Protein AF-I3IZ29-F1 (afdb_monomer)

Sequence (181 aa):
MSLILEYAYTQSVVVTEDNVLELLVEADHFIVTGVIQACCNFLERKLCFNNCINICNLADLHNCPDLRGKAYLYILHHFEEVAALSLEFLQLSVQQLSDLIEKDELNVKQESTVFEAILRWINYSPVERGCDMPALLSKVTEMSTADGCLYWVTAGTALFLQRHCLVDELTGRQLEGRWRR

Foldsee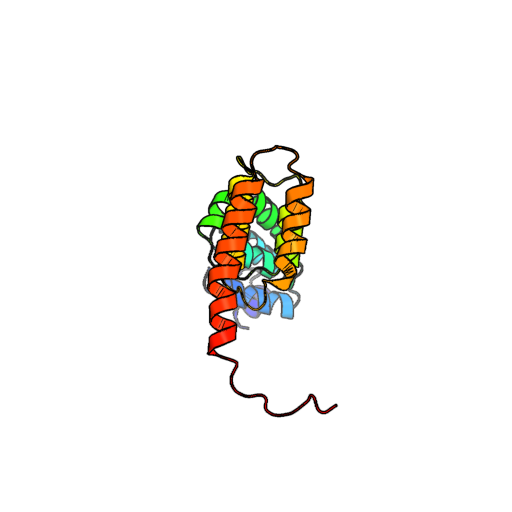k 3Di:
DVQVVVCVVPVDGDDDPVCLVVQCVVCLVVVVVSSVVVSLVVVLVVQDLACLLVQLVSCVVSVPVVSNVSSLLVCLQCVLVNLVPYPVLLVDDLVVLLVSLLDPSRPDPDLVSNVVSVLVSCVSPVPVCVVCVVVSVVSSVVVDPDDPCPVVVCVSVVVSCVVPVVVCVVPPPDDDDDDDD

Mean predicted aligned error: 13.31 Å

Organism: Oreochromis niloticus (NCBI:txid8128)

Solvent-accessible surface area (backbone atoms only — not comparable to full-atom values): 10720 Å² total; per-residue (Å²): 117,69,63,62,55,46,23,74,76,65,76,53,79,90,81,46,89,86,46,36,62,63,49,38,55,51,22,59,74,69,66,38,61,73,55,37,52,51,42,45,58,51,50,63,76,63,64,40,65,69,48,30,62,60,53,27,52,50,19,61,74,69,70,34,63,71,54,24,52,54,31,50,51,50,47,29,61,42,36,70,57,24,55,74,68,21,70,59,59,56,68,56,50,72,66,62,51,46,58,56,69,71,37,90,72,51,55,66,97,48,73,66,56,58,51,50,35,51,52,54,39,36,68,73,44,53,85,79,41,54,78,52,44,64,60,55,49,52,64,58,51,75,76,54,93,61,101,72,54,68,62,57,51,52,52,52,50,47,53,50,48,64,65,46,57,63,49,54,72,74,75,59,93,80,77,82,87,86,83,91,128

Nearest PDB structures (foldseek):
  8h37-assembly1_N  TM=9.111E-01  e=2.748E-07  Homo sapiens
  8h37-assembly1_A  TM=7.552E-01  e=5.165E-08  Homo sapiens
  8h37-assembly1_P  TM=7.550E-01  e=1.050E-07  Homo sapiens
  4ap2-assembly1_A  TM=6.992E-01  e=1.389E-06  Homo sapiens
  3hve-assembly1_A  TM=7.349E-01  e=1.166E-05  Homo sapiens

Secondary structure (DSSP, 8-state):
-HHHHHHHHHS-----TTTHHHHHHHHHHTT-HHHHHHHHHHHHHT--TTTHHHHHHHHHHTT-HHHHHHHHHHHHHTHHHHHHH-SHHHH--HHHHHHHHT-TT---S-HHHHHHHHHHHHHHSHHHHTTTHHHHHHHHHTT---TTSHHHHHHHHHHHHHHHHHHHHHH----------

pLDDT: mean 70.33, std 17.42, range [29.42, 90.19]

Radius of gyration: 22.15 Å; Cα contacts (8 Å, |Δi|>4): 119; chains: 1; bounding box: 65×40×59 Å

InterPro domains:
  IPR000210 BTB/POZ domain [PF00651] (2-46)
  IPR011333 SKP1/BTB/POZ domain superfamily [G3DSA:3.30.710.10] (1-49)
  IPR011333 SKP1/BTB/POZ domain superfamily [SSF54695] (2-45)
  IPR011705 BTB/Kelch-associated [PF07707] (52-140)
  IPR011705 BTB/Kelch-associated [SM00875] (52-141)

Structure (mmCIF, N/CA/C/O backbone):
data_AF-I3IZ29-F1
#
_entry.id   AF-I3IZ29-F1
#
loop_
_atom_site.group_PDB
_atom_site.id
_atom_site.type_symbol
_atom_site.label_atom_id
_atom_site.label_alt_id
_atom_site.label_comp_id
_atom_site.label_asym_id
_atom_site.label_entity_id
_atom_site.label_seq_id
_atom_site.pdbx_PDB_ins_code
_atom_site.Cartn_x
_atom_site.Cartn_y
_atom_site.Cartn_z
_atom_site.occupancy
_atom_site.B_iso_or_equiv
_atom_site.auth_seq_id
_atom_site.auth_comp_id
_atom_site.auth_asym_id
_atom_site.auth_atom_id
_atom_site.pdbx_PDB_model_num
ATOM 1 N N . MET A 1 1 ? -4.546 0.265 25.024 1.00 57.91 1 MET A N 1
ATOM 2 C CA . MET A 1 1 ? -5.465 -0.281 26.060 1.00 57.91 1 MET A CA 1
ATOM 3 C C . MET A 1 1 ? -6.602 0.633 26.552 1.00 57.91 1 MET A C 1
ATOM 5 O O . MET A 1 1 ? -7.712 0.123 26.636 1.00 57.91 1 M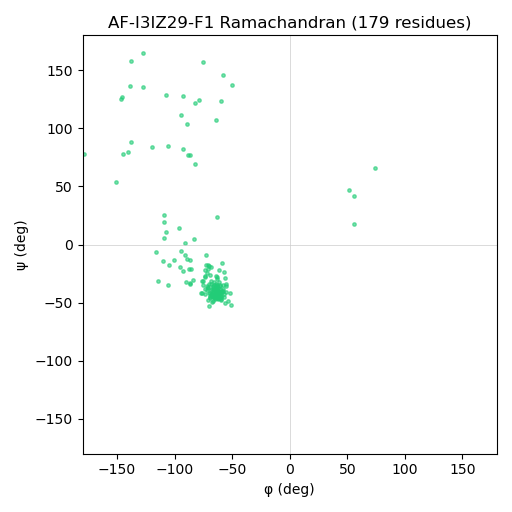ET A O 1
ATOM 9 N N . SER A 1 2 ? -6.427 1.921 26.902 1.00 73.19 2 SER A N 1
ATOM 10 C CA . SER A 1 2 ? -7.558 2.736 27.423 1.00 73.19 2 SER A CA 1
ATOM 11 C C . SER A 1 2 ? -8.653 3.008 26.382 1.00 73.19 2 SER A C 1
ATOM 13 O O . SER A 1 2 ? -9.830 2.896 26.704 1.00 73.19 2 SER A O 1
ATOM 15 N N . LEU A 1 3 ? -8.274 3.274 25.127 1.00 77.75 3 LEU A N 1
ATOM 16 C CA . LEU A 1 3 ? -9.208 3.647 24.054 1.00 77.75 3 LEU A CA 1
ATOM 17 C C . LEU A 1 3 ? -10.172 2.523 23.645 1.00 77.75 3 LEU A C 1
ATOM 19 O O . LEU A 1 3 ? -11.330 2.789 23.346 1.00 77.75 3 LEU A O 1
ATOM 23 N N . ILE A 1 4 ? -9.728 1.263 23.653 1.00 80.75 4 ILE A N 1
ATOM 24 C CA . ILE A 1 4 ? -10.594 0.119 23.309 1.00 80.75 4 ILE A CA 1
ATOM 25 C C . ILE A 1 4 ? -11.589 -0.166 24.430 1.00 80.75 4 ILE A C 1
ATOM 27 O O . ILE A 1 4 ? -12.752 -0.467 24.173 1.00 80.75 4 ILE A O 1
ATOM 31 N N . LEU A 1 5 ? -11.142 -0.031 25.678 1.00 80.75 5 LEU A N 1
ATOM 32 C CA . LEU A 1 5 ? -12.006 -0.134 26.847 1.00 80.75 5 LEU A CA 1
ATOM 33 C C . LEU A 1 5 ? -13.047 0.990 26.843 1.00 80.75 5 LEU A C 1
ATOM 35 O O . LEU A 1 5 ? -14.232 0.733 27.027 1.00 80.75 5 LEU A O 1
ATOM 39 N N . GLU A 1 6 ? -12.626 2.218 26.553 1.00 80.19 6 GLU A N 1
ATOM 40 C CA . GLU A 1 6 ? -13.525 3.359 26.400 1.00 80.19 6 GLU A CA 1
ATOM 41 C C . GLU A 1 6 ? -14.518 3.148 25.251 1.00 80.19 6 GLU A C 1
ATOM 43 O O . GLU A 1 6 ? -15.710 3.387 25.437 1.00 80.19 6 GLU A O 1
ATOM 48 N N . TYR A 1 7 ? -14.081 2.600 24.114 1.00 81.94 7 TYR A N 1
ATOM 49 C CA . TYR A 1 7 ? -14.971 2.204 23.021 1.00 81.94 7 TYR A CA 1
ATOM 50 C C . TYR A 1 7 ? -15.983 1.133 23.451 1.00 81.94 7 TYR A C 1
ATOM 52 O O . TYR A 1 7 ? -17.159 1.238 23.113 1.00 81.94 7 TYR A O 1
ATOM 60 N N . ALA A 1 8 ? -15.580 0.135 24.242 1.00 81.75 8 ALA A N 1
ATOM 61 C CA . ALA A 1 8 ? -16.500 -0.889 24.740 1.00 81.75 8 ALA A CA 1
ATOM 62 C C . ALA A 1 8 ? -17.621 -0.300 25.619 1.00 81.75 8 ALA A C 1
ATOM 64 O O . ALA A 1 8 ? -18.744 -0.804 25.601 1.00 81.75 8 ALA A O 1
ATOM 65 N N . TYR A 1 9 ? -17.338 0.781 26.355 1.00 82.88 9 TYR A N 1
ATOM 66 C CA . TYR A 1 9 ? -18.317 1.453 27.217 1.00 82.88 9 TYR A CA 1
ATOM 67 C C . TYR A 1 9 ? -19.108 2.571 26.522 1.00 82.88 9 TYR A C 1
ATOM 69 O O . TYR A 1 9 ? -20.267 2.791 26.866 1.00 82.88 9 TYR A O 1
ATOM 77 N N . THR A 1 10 ? -18.509 3.286 25.569 1.00 84.12 10 THR A N 1
ATOM 78 C CA . THR A 1 10 ? -19.093 4.496 24.954 1.00 84.12 10 THR A CA 1
ATOM 79 C C . THR A 1 10 ? -19.520 4.311 23.499 1.00 84.12 10 THR A C 1
ATOM 81 O O . THR A 1 10 ? -20.232 5.159 22.967 1.00 84.12 10 THR A O 1
ATOM 84 N N . GLN A 1 11 ? -19.084 3.228 22.847 1.00 79.44 11 GLN A N 1
ATOM 85 C CA . GLN A 1 11 ? -19.218 2.966 21.406 1.00 79.44 11 GLN A CA 1
ATOM 86 C C . GLN A 1 11 ? -18.635 4.065 20.502 1.00 79.44 11 GLN A C 1
ATOM 88 O O . GLN A 1 11 ? -18.937 4.121 19.309 1.00 79.44 11 GLN A O 1
ATOM 93 N N . SER A 1 12 ? -17.780 4.932 21.047 1.00 79.50 12 SER A N 1
ATOM 94 C CA . SER A 1 12 ? -17.177 6.053 20.336 1.00 79.50 12 SER A CA 1
ATOM 95 C C . SER A 1 12 ? -15.663 6.016 20.492 1.00 79.50 12 SER A C 1
ATOM 97 O O . SER A 1 12 ? -15.149 5.790 21.583 1.00 79.50 12 SER A O 1
ATOM 99 N N . VAL A 1 13 ? -14.938 6.242 19.396 1.00 82.50 13 VAL A N 1
ATOM 100 C CA . VAL A 1 13 ? -13.473 6.327 19.392 1.00 82.50 13 VAL A CA 1
ATOM 101 C C . VAL A 1 13 ? -13.026 7.468 18.487 1.00 82.50 13 VAL A C 1
ATOM 103 O O . VAL A 1 13 ? -13.558 7.654 17.392 1.00 82.50 13 VAL A O 1
ATOM 106 N N . VAL A 1 14 ? -12.057 8.255 18.953 1.00 83.00 14 VAL A N 1
ATOM 107 C CA . VAL A 1 14 ? -11.456 9.340 18.169 1.00 83.00 14 VAL A CA 1
ATOM 108 C C . VAL A 1 14 ? -10.197 8.805 17.497 1.00 83.00 14 VAL A C 1
ATOM 110 O O . VAL A 1 14 ? -9.212 8.505 18.168 1.00 83.00 14 VAL A O 1
ATOM 113 N N . VAL A 1 15 ? -10.235 8.688 16.170 1.00 85.88 15 VAL A N 1
ATOM 114 C CA . VAL A 1 15 ? -9.094 8.251 15.352 1.00 85.88 15 VAL A CA 1
ATOM 115 C C . VAL A 1 15 ? -8.310 9.480 14.879 1.00 85.88 15 VAL A C 1
ATOM 117 O O . VAL A 1 15 ? -8.890 10.410 14.317 1.00 85.88 15 VAL A O 1
ATOM 120 N N . THR A 1 16 ? -7.001 9.489 15.116 1.00 87.69 16 THR A N 1
ATOM 121 C CA . THR A 1 16 ? -6.037 10.522 14.710 1.00 87.69 16 THR A CA 1
ATOM 122 C C . THR A 1 16 ? -4.861 9.886 13.966 1.00 87.69 16 THR A C 1
ATOM 124 O O . THR A 1 16 ? -4.664 8.677 14.026 1.00 87.69 16 THR A O 1
ATOM 127 N N . GLU A 1 17 ? -4.061 10.685 13.258 1.00 82.81 17 GLU A N 1
ATOM 128 C CA . GLU A 1 17 ? -2.916 10.170 12.483 1.00 82.81 17 GLU A CA 1
ATOM 129 C C . GLU A 1 17 ? -1.848 9.516 13.367 1.00 82.81 17 GLU A C 1
ATOM 131 O O . GLU A 1 17 ? -1.281 8.499 12.982 1.00 82.81 17 GLU A O 1
ATOM 136 N N . ASP A 1 18 ? -1.627 10.042 14.571 1.00 83.88 18 ASP A N 1
ATOM 137 C CA . ASP A 1 18 ? -0.660 9.474 15.514 1.00 83.88 18 ASP A CA 1
ATOM 138 C C . ASP A 1 18 ? -1.170 8.188 16.176 1.00 83.88 18 ASP A C 1
ATOM 140 O O . ASP A 1 18 ? -0.382 7.306 16.504 1.00 83.88 18 ASP A O 1
ATOM 144 N N . ASN A 1 19 ? -2.489 8.065 16.381 1.00 85.56 19 ASN A N 1
ATOM 145 C CA . ASN A 1 19 ? -3.061 6.934 17.111 1.00 85.56 19 ASN A CA 1
ATOM 146 C C . ASN A 1 19 ? -3.550 5.799 16.206 1.00 85.56 19 ASN A C 1
ATOM 148 O O . ASN A 1 19 ? -3.706 4.686 16.696 1.00 85.56 19 ASN A O 1
ATOM 152 N N . VAL A 1 20 ? -3.792 6.048 14.912 1.00 87.25 20 VAL A N 1
ATOM 153 C CA . VAL A 1 20 ? -4.465 5.082 14.029 1.00 87.25 20 VAL A CA 1
ATOM 154 C C . VAL A 1 20 ? -3.696 3.770 13.915 1.00 87.25 20 VAL A C 1
ATOM 156 O O . VAL A 1 20 ? -4.319 2.715 13.872 1.00 87.25 20 VAL A O 1
ATOM 159 N N . LEU A 1 21 ? -2.361 3.819 13.917 1.00 85.75 21 LEU A N 1
ATOM 160 C CA . LEU A 1 21 ? -1.516 2.629 13.813 1.00 85.75 21 LEU A CA 1
ATOM 161 C C . LEU A 1 21 ? -1.593 1.777 15.082 1.00 85.75 21 LEU A C 1
ATOM 163 O O . LEU A 1 21 ? -1.917 0.595 15.010 1.00 85.75 21 LEU A O 1
ATOM 167 N N . GLU A 1 22 ? -1.356 2.383 16.248 1.00 87.50 22 GLU A N 1
ATOM 168 C CA . GLU A 1 22 ? -1.454 1.683 17.535 1.00 87.50 22 GLU A CA 1
ATOM 169 C C . GLU A 1 22 ? -2.878 1.174 17.779 1.00 87.50 22 GLU A C 1
ATOM 171 O O . GLU A 1 22 ? -3.078 0.045 18.220 1.00 87.50 22 GLU A O 1
ATOM 176 N N . LEU A 1 23 ? -3.882 1.987 17.441 1.00 88.44 23 LEU A N 1
ATOM 177 C CA . LEU A 1 23 ? -5.286 1.639 17.597 1.00 88.44 23 LEU A CA 1
ATOM 178 C C . LEU A 1 23 ? -5.688 0.485 16.681 1.00 88.44 23 LEU A C 1
ATOM 180 O O . LEU A 1 23 ? -6.452 -0.368 17.116 1.00 88.44 23 LEU A O 1
ATOM 184 N N . LEU A 1 24 ? -5.189 0.442 15.443 1.00 87.56 24 LEU A N 1
ATOM 185 C CA . LEU A 1 24 ? -5.460 -0.652 14.512 1.00 87.56 24 LEU A CA 1
ATOM 186 C C . LEU A 1 24 ? -4.850 -1.966 15.012 1.00 87.56 24 LEU A C 1
ATOM 188 O O . LEU A 1 24 ? -5.554 -2.970 15.045 1.00 87.56 24 LEU A O 1
ATOM 192 N N . VAL A 1 25 ? -3.596 -1.944 15.478 1.00 87.69 25 VAL A N 1
ATOM 193 C CA . VAL A 1 25 ? -2.922 -3.123 16.051 1.00 87.69 25 VAL A CA 1
ATOM 194 C C . VAL A 1 25 ? -3.662 -3.639 17.281 1.00 87.69 25 VAL A C 1
ATOM 196 O O . VAL A 1 25 ? -3.917 -4.835 17.406 1.00 87.69 25 VAL A O 1
ATOM 199 N N . GLU A 1 26 ? -4.047 -2.744 18.187 1.00 88.31 26 GLU A N 1
ATOM 200 C CA . GLU A 1 26 ? -4.795 -3.130 19.377 1.00 88.31 26 GLU A CA 1
ATOM 201 C C . GLU A 1 26 ? -6.204 -3.630 19.000 1.00 88.31 26 GLU A C 1
ATOM 203 O O . GLU A 1 26 ? -6.665 -4.640 19.525 1.00 88.31 26 GLU A O 1
ATOM 208 N N . ALA A 1 27 ? -6.901 -2.968 18.070 1.00 87.88 27 ALA A N 1
ATOM 209 C CA . ALA A 1 27 ? -8.242 -3.370 17.645 1.00 87.88 27 ALA A CA 1
ATOM 210 C C . ALA A 1 27 ? -8.247 -4.742 16.966 1.00 87.88 27 ALA A C 1
ATOM 212 O O . ALA A 1 27 ? -9.173 -5.519 17.192 1.00 87.88 27 ALA A O 1
ATOM 213 N N . ASP A 1 28 ? -7.211 -5.048 16.188 1.00 87.19 28 ASP A N 1
ATOM 214 C CA . ASP A 1 28 ? -6.980 -6.362 15.595 1.00 87.19 28 ASP A CA 1
ATOM 215 C C . ASP A 1 28 ? -6.694 -7.417 16.678 1.00 87.19 28 ASP A C 1
ATOM 217 O O . ASP A 1 28 ? -7.328 -8.471 16.704 1.00 87.19 28 ASP A O 1
ATOM 221 N N . HIS A 1 29 ? -5.859 -7.086 17.671 1.00 87.94 29 HIS A N 1
ATOM 222 C CA . HIS A 1 29 ? -5.574 -7.967 18.810 1.00 87.94 29 HIS A CA 1
ATOM 223 C C . HIS A 1 29 ? -6.827 -8.339 19.620 1.00 87.94 29 HIS A C 1
ATOM 225 O O . HIS A 1 29 ? -6.989 -9.488 20.034 1.00 87.94 29 HIS A O 1
ATOM 231 N N . PHE A 1 30 ? -7.728 -7.379 19.843 1.00 86.69 30 PHE A N 1
ATOM 232 C CA . PHE A 1 30 ? -8.984 -7.594 20.570 1.00 86.69 30 PHE A CA 1
ATOM 233 C C . PHE A 1 30 ? -10.167 -7.976 19.663 1.00 86.69 30 PHE A C 1
ATOM 235 O O . PHE A 1 30 ? -11.273 -8.176 20.167 1.00 86.69 30 PHE A O 1
ATOM 242 N N . ILE A 1 31 ? -9.953 -8.093 18.346 1.00 86.25 31 ILE A N 1
ATOM 243 C CA . ILE A 1 31 ? -10.964 -8.461 17.338 1.00 86.25 31 ILE A CA 1
ATOM 244 C C . ILE A 1 31 ? -12.187 -7.516 17.386 1.00 86.25 31 ILE A C 1
ATOM 246 O O . ILE A 1 31 ? -13.349 -7.920 17.291 1.00 86.25 31 ILE A O 1
ATOM 250 N N . VAL A 1 32 ? -11.939 -6.214 17.552 1.00 87.69 32 VAL A N 1
ATOM 251 C CA . VAL A 1 32 ? -12.986 -5.182 17.618 1.00 87.69 32 VAL A CA 1
ATOM 252 C C . VAL A 1 32 ? -13.229 -4.607 16.226 1.00 87.69 32 VAL A C 1
ATOM 254 O O . VAL A 1 32 ? -12.738 -3.536 15.866 1.00 87.69 32 VAL A O 1
ATOM 257 N N . THR A 1 33 ? -14.036 -5.316 15.437 1.00 85.94 33 THR A N 1
ATOM 258 C CA . THR A 1 33 ? -14.309 -4.991 14.025 1.00 85.94 33 THR A CA 1
ATOM 259 C C . THR A 1 33 ? -14.829 -3.569 13.800 1.00 85.94 33 THR A C 1
ATOM 261 O O . THR A 1 33 ? -14.465 -2.936 12.812 1.00 85.94 33 THR A O 1
ATOM 264 N N . GLY A 1 34 ? -15.619 -3.021 14.730 1.00 86.19 34 GLY A N 1
ATOM 265 C CA . GLY A 1 34 ? -16.123 -1.647 14.636 1.00 86.19 34 GLY A CA 1
ATOM 266 C C . GLY A 1 34 ? -15.017 -0.585 14.647 1.00 86.19 34 GLY A C 1
ATOM 267 O O . GLY A 1 34 ? -15.099 0.396 13.907 1.00 86.19 34 GLY A O 1
ATOM 268 N N . VAL A 1 35 ? -13.956 -0.800 15.432 1.00 87.25 35 VAL A N 1
ATOM 269 C CA . VAL A 1 35 ? -12.796 0.105 15.483 1.00 87.25 35 VAL A CA 1
ATOM 270 C C . VAL A 1 35 ? -11.905 -0.104 14.265 1.00 87.25 35 VAL A C 1
ATOM 272 O O . VAL A 1 35 ? -11.505 0.879 13.649 1.00 87.25 35 VAL A O 1
ATOM 275 N N . ILE A 1 36 ? -11.670 -1.359 13.861 1.00 87.62 36 ILE A N 1
ATOM 276 C CA . ILE A 1 36 ? -10.914 -1.682 12.639 1.00 87.62 36 ILE A CA 1
ATOM 277 C C . ILE A 1 36 ? -11.527 -0.946 11.443 1.00 87.62 36 ILE A C 1
ATOM 279 O O . ILE A 1 36 ? -10.832 -0.233 10.725 1.00 87.62 36 ILE A O 1
ATOM 283 N N . GLN A 1 37 ? -12.850 -1.016 11.279 1.00 87.88 37 GLN A N 1
ATOM 284 C CA . GLN A 1 37 ? -13.528 -0.369 10.161 1.00 87.88 37 GLN A CA 1
ATOM 285 C C . GLN A 1 37 ? -13.492 1.165 10.241 1.00 87.88 37 GLN A C 1
ATOM 287 O O . GLN A 1 37 ? -13.372 1.833 9.212 1.00 87.88 37 GLN A O 1
ATOM 292 N N . ALA A 1 38 ? -13.541 1.743 11.445 1.00 88.25 38 ALA A N 1
ATOM 293 C CA . ALA A 1 38 ? -13.339 3.179 11.639 1.00 88.25 38 ALA A CA 1
ATOM 294 C C . ALA A 1 38 ? -11.915 3.614 11.244 1.00 88.25 38 ALA A C 1
ATOM 296 O O . ALA A 1 38 ? -11.761 4.611 10.534 1.00 88.25 38 ALA A O 1
ATOM 297 N N . CYS A 1 39 ? -10.894 2.842 11.630 1.00 88.62 39 CYS A N 1
ATOM 298 C CA . CYS A 1 39 ? -9.506 3.061 11.225 1.00 88.62 39 CYS A CA 1
ATOM 299 C C . CYS A 1 39 ? -9.341 2.937 9.705 1.00 88.62 39 CYS A C 1
ATOM 301 O O . CYS A 1 39 ? -8.764 3.829 9.087 1.00 88.62 39 CYS A O 1
ATOM 303 N N . CYS A 1 40 ? -9.911 1.904 9.074 1.00 88.62 40 CYS A N 1
ATOM 304 C CA . CYS A 1 40 ? -9.863 1.741 7.620 1.00 88.62 40 CYS A CA 1
ATOM 305 C C . CYS A 1 40 ? -10.501 2.924 6.883 1.00 88.62 40 CYS A C 1
ATOM 307 O O . CYS A 1 40 ? -9.905 3.457 5.951 1.00 88.62 40 CYS A O 1
ATOM 309 N N . ASN A 1 41 ? -11.671 3.388 7.333 1.00 89.25 41 ASN A N 1
ATOM 310 C CA . ASN A 1 41 ? -12.340 4.555 6.753 1.00 89.25 41 ASN A CA 1
ATOM 311 C C . ASN A 1 41 ? -11.519 5.844 6.918 1.00 89.25 41 ASN A C 1
ATOM 313 O O . ASN A 1 41 ? -11.563 6.724 6.056 1.00 89.25 41 ASN A O 1
ATOM 317 N N . PHE A 1 42 ? -10.793 5.986 8.030 1.00 90.19 42 PHE A N 1
ATOM 318 C CA . PHE A 1 42 ? -9.900 7.122 8.253 1.00 90.19 42 PHE A CA 1
ATOM 319 C C . PHE A 1 42 ? -8.684 7.072 7.319 1.00 90.19 42 PHE A C 1
ATOM 321 O O . PHE A 1 42 ? -8.378 8.073 6.670 1.00 90.19 42 PHE A O 1
ATOM 328 N N . LEU A 1 43 ? -8.044 5.903 7.199 1.00 88.25 43 LEU A N 1
ATOM 329 C CA . LEU A 1 43 ? -6.902 5.680 6.308 1.00 88.25 43 LEU A CA 1
ATOM 330 C C . LEU A 1 43 ? -7.277 5.888 4.839 1.00 88.25 43 LEU A C 1
ATOM 332 O O . LEU A 1 43 ? -6.533 6.536 4.110 1.00 88.25 43 LEU A O 1
ATOM 336 N N . GLU A 1 44 ? -8.459 5.434 4.420 1.00 88.12 44 GLU A N 1
ATOM 337 C CA . GLU A 1 44 ? -8.965 5.647 3.062 1.00 88.12 44 GLU A CA 1
ATOM 338 C C . GLU A 1 44 ? -9.046 7.139 2.704 1.00 88.12 44 GLU A C 1
ATOM 340 O O . GLU A 1 44 ? -8.630 7.550 1.624 1.00 88.12 44 GLU A O 1
ATOM 345 N N . ARG A 1 45 ? -9.518 7.985 3.628 1.00 88.19 45 ARG A N 1
ATOM 346 C CA . ARG A 1 45 ? -9.604 9.444 3.417 1.00 88.19 45 ARG A CA 1
ATOM 347 C C . ARG A 1 45 ? -8.243 10.138 3.398 1.00 88.19 45 ARG A C 1
ATOM 349 O O . ARG A 1 45 ? -8.156 11.287 2.973 1.00 88.19 45 ARG A O 1
ATOM 356 N N . LYS A 1 46 ? -7.210 9.472 3.911 1.00 86.69 46 LYS A N 1
ATOM 357 C CA . LYS A 1 46 ? -5.841 9.979 4.041 1.00 86.69 46 LYS A CA 1
ATOM 358 C C . LYS A 1 46 ? -4.880 9.337 3.040 1.00 86.69 46 LYS A C 1
ATOM 360 O O . LYS A 1 46 ? -3.675 9.545 3.163 1.00 86.69 46 LYS A O 1
ATOM 365 N N . LEU A 1 47 ? -5.390 8.591 2.058 1.00 86.44 47 LEU A N 1
ATOM 366 C CA . LEU A 1 47 ? -4.589 8.044 0.965 1.00 86.44 47 LEU A CA 1
ATOM 367 C C . LEU A 1 47 ? -3.908 9.168 0.173 1.00 86.44 47 LEU A C 1
ATOM 369 O O . LEU A 1 47 ? -4.557 10.068 -0.359 1.00 86.44 47 LEU A O 1
ATOM 373 N N . CYS A 1 48 ? -2.586 9.079 0.093 1.00 85.00 48 CYS A N 1
ATOM 374 C CA . CYS A 1 48 ? -1.684 9.991 -0.593 1.00 85.00 48 CYS A CA 1
ATOM 375 C C . CYS A 1 48 ? -0.612 9.179 -1.338 1.00 85.00 48 CYS A C 1
ATOM 377 O O . CYS A 1 48 ? -0.262 8.064 -0.949 1.00 85.00 48 CYS A O 1
ATOM 379 N N . PHE A 1 49 ? 0.008 9.767 -2.361 1.00 80.31 49 PHE A N 1
ATOM 380 C CA . PHE A 1 49 ? 1.078 9.116 -3.134 1.00 80.31 49 PHE A CA 1
ATOM 381 C C . PHE A 1 49 ? 2.268 8.636 -2.275 1.00 80.31 49 PHE A C 1
ATOM 383 O O . PHE A 1 49 ? 2.912 7.648 -2.614 1.00 80.31 49 PHE A O 1
ATOM 390 N N . ASN A 1 50 ? 2.552 9.291 -1.143 1.00 80.56 50 ASN A N 1
ATOM 391 C CA . ASN A 1 50 ? 3.684 8.933 -0.284 1.00 80.56 50 ASN A CA 1
ATOM 392 C C . ASN A 1 50 ? 3.371 7.847 0.759 1.00 80.56 50 ASN A C 1
ATOM 394 O O . ASN A 1 50 ? 4.308 7.254 1.270 1.00 80.56 50 ASN A O 1
ATOM 398 N N . ASN A 1 51 ? 2.099 7.621 1.107 1.00 83.88 51 ASN A N 1
ATOM 399 C CA . ASN A 1 51 ? 1.697 6.675 2.164 1.00 83.88 51 ASN A CA 1
ATOM 400 C C . ASN A 1 51 ? 0.869 5.488 1.642 1.00 83.88 51 ASN A C 1
ATOM 402 O O . ASN A 1 51 ? 0.539 4.584 2.406 1.00 83.88 51 ASN A O 1
ATOM 406 N N . CYS A 1 52 ? 0.500 5.495 0.358 1.00 85.56 52 CYS A N 1
ATOM 407 C CA . CYS A 1 52 ? -0.362 4.482 -0.243 1.00 85.56 52 CYS A CA 1
ATOM 408 C C . CYS A 1 52 ? 0.203 3.059 -0.119 1.00 85.56 52 CYS A C 1
ATOM 410 O O . CYS A 1 52 ? -0.559 2.120 0.108 1.00 85.56 52 CYS A O 1
ATOM 412 N N . ILE A 1 53 ? 1.527 2.903 -0.198 1.00 84.88 53 ILE A N 1
ATOM 413 C CA . ILE A 1 53 ? 2.204 1.608 -0.079 1.00 84.88 53 ILE A CA 1
ATOM 414 C C . ILE A 1 53 ? 2.143 1.107 1.362 1.00 84.88 53 ILE A C 1
ATOM 416 O O . ILE A 1 53 ? 1.745 -0.034 1.591 1.00 84.88 53 ILE A O 1
ATOM 420 N N . ASN A 1 54 ? 2.468 1.955 2.339 1.00 86.06 54 ASN A N 1
ATOM 421 C CA . ASN A 1 54 ? 2.346 1.594 3.746 1.00 86.06 54 ASN A CA 1
ATOM 422 C C . ASN A 1 54 ? 0.896 1.264 4.132 1.00 86.06 54 ASN A C 1
ATOM 424 O O . ASN A 1 54 ? 0.652 0.258 4.792 1.00 86.06 54 ASN A O 1
ATOM 428 N N . ILE A 1 55 ? -0.087 2.033 3.649 1.00 87.69 55 ILE A N 1
ATOM 429 C CA . ILE A 1 55 ? -1.512 1.731 3.867 1.00 87.69 55 ILE A CA 1
ATOM 430 C C . ILE A 1 55 ? -1.894 0.384 3.238 1.00 87.69 55 ILE A C 1
ATOM 432 O O . ILE A 1 55 ? -2.626 -0.384 3.860 1.00 87.69 55 ILE A O 1
ATOM 436 N N . CYS A 1 56 ? -1.381 0.061 2.047 1.00 86.81 56 CYS A N 1
ATOM 437 C CA . CYS A 1 56 ? -1.609 -1.240 1.417 1.00 86.81 56 CYS A CA 1
ATOM 438 C C . CYS A 1 56 ? -1.012 -2.387 2.251 1.00 86.81 56 CYS A C 1
ATOM 440 O O . CYS A 1 56 ? -1.703 -3.368 2.515 1.00 86.81 56 CYS A O 1
ATOM 442 N N . ASN A 1 57 ? 0.224 -2.238 2.737 1.00 85.88 57 ASN A N 1
ATOM 443 C CA . ASN A 1 57 ? 0.874 -3.232 3.598 1.00 85.88 57 ASN A CA 1
ATOM 444 C C . ASN A 1 57 ? 0.142 -3.406 4.939 1.00 85.88 57 ASN A C 1
ATOM 446 O O . ASN A 1 57 ? -0.001 -4.527 5.421 1.00 85.88 57 ASN A O 1
ATOM 450 N N . LEU A 1 58 ? -0.354 -2.318 5.536 1.00 86.00 58 LEU A N 1
ATOM 451 C CA . LEU A 1 58 ? -1.178 -2.372 6.748 1.00 86.00 58 LEU A CA 1
ATOM 452 C C . LEU A 1 58 ? -2.503 -3.092 6.492 1.00 86.00 58 LEU A C 1
ATOM 454 O O . LEU A 1 58 ? -2.940 -3.890 7.319 1.00 86.00 58 LEU A O 1
ATOM 458 N N . ALA A 1 59 ? -3.134 -2.836 5.345 1.00 87.88 59 ALA A N 1
ATOM 459 C CA . ALA A 1 59 ? -4.358 -3.522 4.957 1.00 87.88 59 ALA A CA 1
ATOM 460 C C . ALA A 1 59 ? -4.128 -5.028 4.748 1.00 87.88 59 ALA A C 1
ATOM 462 O O . ALA A 1 59 ? -4.993 -5.823 5.112 1.00 87.88 59 ALA A O 1
ATOM 463 N N . ASP A 1 60 ? -2.965 -5.422 4.225 1.00 86.00 60 ASP A N 1
ATOM 464 C CA . ASP A 1 60 ? -2.560 -6.827 4.118 1.00 86.00 60 ASP A CA 1
ATOM 465 C C . ASP A 1 60 ? -2.276 -7.460 5.486 1.00 86.00 60 ASP A C 1
ATOM 467 O O . ASP A 1 60 ? -2.716 -8.579 5.743 1.00 86.00 60 ASP A O 1
ATOM 471 N N . LEU A 1 61 ? -1.602 -6.738 6.386 1.00 85.88 61 LEU A N 1
ATOM 472 C CA . LEU A 1 61 ? -1.274 -7.218 7.731 1.00 85.88 61 LEU A CA 1
ATOM 473 C C . LEU A 1 61 ? -2.526 -7.456 8.587 1.00 85.88 61 LEU A C 1
ATOM 475 O O . LEU A 1 61 ? -2.624 -8.479 9.257 1.00 85.88 61 LEU A O 1
ATOM 479 N N . HIS A 1 62 ? -3.485 -6.529 8.534 1.00 83.75 62 HIS A N 1
ATOM 480 C CA . HIS A 1 62 ? -4.733 -6.581 9.304 1.00 83.75 62 HIS A CA 1
ATOM 481 C C . HIS A 1 62 ? -5.906 -7.177 8.513 1.00 83.75 62 HIS A C 1
ATOM 483 O O . HIS A 1 62 ? -7.066 -7.027 8.895 1.00 83.75 62 HIS A O 1
ATOM 489 N N . ASN A 1 63 ? -5.618 -7.832 7.383 1.00 82.81 63 ASN A N 1
ATOM 490 C CA . ASN A 1 63 ? -6.575 -8.580 6.571 1.00 82.81 63 ASN A CA 1
ATOM 491 C C . ASN A 1 63 ? -7.851 -7.782 6.205 1.00 82.81 63 ASN A C 1
ATOM 493 O O . ASN A 1 63 ? -8.975 -8.273 6.328 1.00 82.81 63 ASN A O 1
ATOM 497 N N . CYS A 1 64 ? -7.665 -6.538 5.753 1.00 85.81 64 CYS A N 1
ATOM 498 C CA . CYS A 1 64 ? -8.713 -5.588 5.374 1.00 85.81 64 CYS A CA 1
ATOM 499 C C . CYS A 1 64 ? -8.803 -5.446 3.837 1.00 85.81 64 CYS A C 1
ATOM 501 O O . CYS A 1 64 ? -8.214 -4.520 3.266 1.00 85.81 64 CYS A O 1
ATOM 503 N N . PRO A 1 65 ? -9.539 -6.333 3.138 1.00 86.19 65 PRO A N 1
ATOM 504 C CA . PRO A 1 65 ? -9.517 -6.411 1.676 1.00 86.19 65 PRO A CA 1
ATOM 505 C C . PRO A 1 65 ? -10.098 -5.170 0.986 1.00 86.19 65 PRO A C 1
ATOM 507 O O . PRO A 1 65 ? -9.585 -4.767 -0.055 1.00 86.19 65 PRO A O 1
ATOM 510 N N . ASP A 1 66 ? -11.119 -4.528 1.563 1.00 87.75 66 ASP A N 1
ATOM 511 C CA . ASP A 1 66 ? -11.718 -3.309 1.007 1.00 87.75 66 ASP A CA 1
ATOM 512 C C . ASP A 1 66 ? -10.716 -2.150 0.937 1.00 87.75 66 ASP A C 1
ATOM 514 O O . ASP A 1 66 ? -10.592 -1.487 -0.095 1.00 87.75 66 ASP A O 1
ATOM 518 N N . LEU A 1 67 ? -9.969 -1.921 2.024 1.00 88.88 67 LEU A N 1
ATOM 519 C CA . LEU A 1 67 ? -8.943 -0.879 2.073 1.00 88.88 67 LEU A CA 1
ATOM 520 C C . LEU A 1 67 ? -7.785 -1.221 1.136 1.00 88.88 67 LEU A C 1
ATOM 522 O O . LEU A 1 67 ? -7.328 -0.350 0.397 1.00 88.88 67 LEU A O 1
ATOM 526 N N . ARG A 1 68 ? -7.355 -2.489 1.129 1.00 88.94 68 ARG A N 1
ATOM 527 C CA . ARG A 1 68 ? -6.311 -2.982 0.226 1.00 88.94 68 ARG A CA 1
ATOM 528 C C . ARG A 1 68 ? -6.682 -2.715 -1.229 1.00 88.94 68 ARG A C 1
ATOM 530 O O . ARG A 1 68 ? -5.882 -2.138 -1.951 1.00 88.94 68 ARG A O 1
ATOM 537 N N . GLY A 1 69 ? -7.893 -3.080 -1.654 1.00 87.62 69 GLY A N 1
ATOM 538 C CA . GLY A 1 69 ? -8.350 -2.879 -3.030 1.00 87.62 69 GLY A CA 1
ATOM 539 C C . GLY A 1 69 ? -8.337 -1.407 -3.443 1.00 87.62 69 GLY A C 1
ATOM 540 O O . GLY A 1 69 ? -7.828 -1.067 -4.508 1.00 87.62 69 GLY A O 1
ATOM 541 N N . LYS A 1 70 ? -8.819 -0.512 -2.573 1.00 87.50 70 LYS A N 1
ATOM 542 C CA . LYS A 1 70 ? -8.816 0.936 -2.838 1.00 87.50 70 LYS A CA 1
ATOM 543 C C . LYS A 1 70 ? -7.409 1.529 -2.868 1.00 87.50 70 LYS A C 1
ATOM 545 O O . LYS A 1 70 ? -7.107 2.316 -3.761 1.00 87.50 70 LYS A O 1
ATOM 550 N N . ALA A 1 71 ? -6.549 1.145 -1.924 1.00 88.81 71 ALA A N 1
ATOM 551 C CA . ALA A 1 71 ? -5.153 1.572 -1.901 1.00 88.81 71 ALA A CA 1
ATOM 552 C C . ALA A 1 71 ? -4.409 1.085 -3.152 1.00 88.81 71 ALA A C 1
ATOM 554 O O . ALA A 1 71 ? -3.680 1.850 -3.775 1.00 88.81 71 ALA A O 1
ATOM 555 N N . TYR A 1 72 ? -4.656 -0.157 -3.564 1.00 86.38 72 TYR A N 1
ATOM 556 C CA . TYR A 1 72 ? -4.054 -0.751 -4.750 1.00 86.38 72 TYR A CA 1
ATOM 557 C C . TYR A 1 72 ? -4.503 -0.048 -6.037 1.00 86.38 72 TYR A C 1
ATOM 559 O O . TYR A 1 72 ? -3.662 0.360 -6.831 1.00 86.38 72 TYR A O 1
ATOM 567 N N . LEU A 1 73 ? -5.806 0.204 -6.205 1.00 86.31 73 LEU A N 1
ATOM 568 C CA . LEU A 1 73 ? -6.327 1.002 -7.323 1.00 86.31 73 LEU A CA 1
ATOM 569 C C . LEU A 1 73 ? -5.727 2.413 -7.350 1.00 86.31 73 LEU A C 1
ATOM 571 O O . LEU A 1 73 ? -5.386 2.921 -8.415 1.00 86.31 73 LEU A O 1
ATOM 575 N N . TYR A 1 74 ? -5.554 3.043 -6.186 1.00 86.62 74 TYR A N 1
ATOM 576 C CA . TYR A 1 74 ? -4.911 4.352 -6.093 1.00 86.62 74 TYR A CA 1
ATOM 577 C C . TYR A 1 74 ? -3.449 4.310 -6.568 1.00 86.62 74 TYR A C 1
ATOM 579 O O . TYR A 1 74 ? -3.029 5.189 -7.320 1.00 86.62 74 TYR A O 1
ATOM 587 N N . ILE A 1 75 ? -2.694 3.271 -6.185 1.00 85.19 75 ILE A N 1
ATOM 588 C CA . ILE A 1 75 ? -1.316 3.052 -6.656 1.00 85.19 75 ILE A CA 1
ATOM 589 C C . ILE A 1 75 ? -1.289 2.878 -8.177 1.00 85.19 75 ILE A C 1
ATOM 591 O O . ILE A 1 75 ? -0.456 3.496 -8.832 1.00 85.19 75 ILE A O 1
ATOM 595 N N . LEU A 1 76 ? -2.204 2.088 -8.746 1.00 82.50 76 LEU A N 1
ATOM 596 C CA . LEU A 1 76 ? -2.286 1.868 -10.195 1.00 82.50 76 LEU A CA 1
ATOM 597 C C . LEU A 1 76 ? -2.622 3.156 -10.962 1.00 82.50 76 LEU A C 1
ATOM 599 O O . LEU A 1 76 ? -2.037 3.422 -12.011 1.00 82.50 76 LEU A O 1
ATOM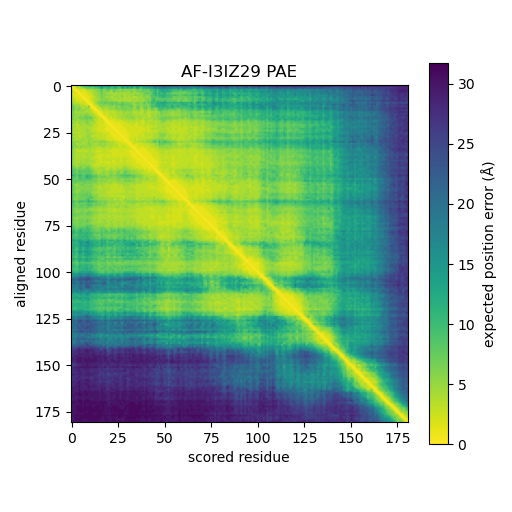 603 N N . HIS A 1 77 ? -3.526 3.982 -10.427 1.00 84.50 77 HIS A N 1
ATOM 604 C CA . HIS A 1 77 ? -3.922 5.248 -11.047 1.00 84.50 77 HIS A CA 1
ATOM 605 C C . HIS A 1 77 ? -2.835 6.327 -10.995 1.00 84.50 77 HIS A C 1
ATOM 607 O O . HIS A 1 77 ? -2.702 7.091 -11.954 1.00 84.50 77 HIS A O 1
ATOM 613 N N . HIS A 1 78 ? -2.080 6.391 -9.895 1.00 82.31 78 HIS A N 1
ATOM 614 C CA . HIS A 1 78 ? -1.040 7.394 -9.639 1.00 82.31 78 HIS A CA 1
ATOM 615 C C . HIS A 1 78 ? 0.379 6.815 -9.706 1.00 82.31 78 HIS A C 1
ATOM 617 O O . HIS A 1 78 ? 1.306 7.359 -9.102 1.00 82.31 78 HIS A O 1
ATOM 623 N N . PHE A 1 79 ? 0.570 5.720 -10.445 1.00 82.44 79 PHE A N 1
ATOM 624 C CA . PHE A 1 79 ? 1.831 4.979 -10.469 1.00 82.44 79 PHE A CA 1
ATOM 625 C C . PHE A 1 79 ? 3.031 5.863 -10.834 1.00 82.44 79 PHE A C 1
ATOM 627 O O . PHE A 1 79 ? 4.073 5.768 -10.191 1.00 82.44 79 PHE A O 1
ATOM 634 N N . GLU A 1 80 ? 2.874 6.766 -11.810 1.00 80.38 80 GLU A N 1
ATOM 635 C CA . GLU A 1 80 ? 3.930 7.695 -12.243 1.00 80.38 80 GLU A CA 1
ATOM 636 C C . GLU A 1 80 ? 4.450 8.553 -11.071 1.00 80.38 80 GLU A C 1
ATOM 638 O O . GLU A 1 80 ? 5.658 8.691 -10.872 1.00 80.38 80 GLU A O 1
ATOM 643 N N . GLU A 1 81 ? 3.542 9.089 -10.253 1.00 81.69 81 GLU A N 1
ATOM 644 C CA . GLU A 1 81 ? 3.875 9.930 -9.100 1.00 81.69 81 GLU A CA 1
ATOM 645 C C . GLU A 1 81 ? 4.451 9.097 -7.951 1.00 81.69 81 GLU A C 1
ATOM 647 O O . GLU A 1 81 ? 5.451 9.483 -7.341 1.00 81.69 81 GLU A O 1
ATOM 652 N N . VAL A 1 82 ? 3.859 7.930 -7.677 1.00 82.38 82 VAL A N 1
ATOM 653 C CA . VAL A 1 82 ? 4.307 7.018 -6.616 1.00 82.38 82 VAL A CA 1
ATOM 654 C C . VAL A 1 82 ? 5.724 6.518 -6.904 1.00 82.38 82 VAL A C 1
ATOM 656 O O . VAL A 1 82 ? 6.584 6.597 -6.029 1.00 82.38 82 VAL A O 1
ATOM 659 N N . ALA A 1 83 ? 6.008 6.091 -8.133 1.00 78.56 83 ALA A N 1
ATOM 660 C CA . ALA A 1 83 ? 7.333 5.638 -8.545 1.00 78.56 83 ALA A CA 1
ATOM 661 C C . ALA A 1 83 ? 8.396 6.753 -8.497 1.00 78.56 83 ALA A C 1
ATOM 663 O O . ALA A 1 83 ? 9.566 6.502 -8.188 1.00 78.56 83 ALA A O 1
ATOM 664 N N . ALA A 1 84 ? 8.004 7.997 -8.794 1.00 74.81 84 ALA A N 1
ATOM 665 C CA . ALA A 1 84 ? 8.917 9.135 -8.831 1.00 74.81 84 ALA A CA 1
ATOM 666 C C . ALA A 1 84 ? 9.172 9.775 -7.454 1.00 74.81 84 ALA A C 1
ATOM 668 O O . ALA A 1 84 ? 10.250 10.330 -7.219 1.00 74.81 84 ALA A O 1
ATOM 669 N N . LEU A 1 85 ? 8.211 9.742 -6.534 1.00 73.94 85 LEU A N 1
ATOM 670 C CA . LEU A 1 85 ? 8.290 10.511 -5.286 1.00 73.94 85 LEU A CA 1
ATOM 671 C C . LEU A 1 85 ? 8.380 9.627 -4.045 1.00 73.94 85 LEU A C 1
ATOM 673 O O . LEU A 1 85 ? 9.029 10.022 -3.077 1.00 73.94 85 LEU A O 1
ATOM 677 N N . SER A 1 86 ? 7.783 8.435 -4.065 1.00 75.12 86 SER A N 1
ATOM 678 C CA . SER A 1 86 ? 7.696 7.604 -2.869 1.00 75.12 86 SER A CA 1
ATOM 679 C C . SER A 1 86 ? 9.006 6.867 -2.590 1.00 75.12 86 SER A C 1
ATOM 681 O O . SER A 1 86 ? 9.515 6.105 -3.411 1.00 75.12 86 SER A O 1
ATOM 683 N N . LEU A 1 87 ? 9.546 7.058 -1.384 1.00 73.12 87 LEU A N 1
ATOM 684 C CA . LEU A 1 87 ? 10.645 6.236 -0.867 1.00 73.12 87 LEU A CA 1
ATOM 685 C C . LEU A 1 87 ? 10.164 4.835 -0.472 1.00 73.12 87 LEU A C 1
ATOM 687 O O . LEU A 1 87 ? 10.938 3.884 -0.563 1.00 73.12 87 LEU A O 1
ATOM 691 N N . GLU A 1 88 ? 8.892 4.692 -0.089 1.00 75.75 88 GLU A N 1
ATOM 692 C CA . GLU A 1 88 ? 8.290 3.397 0.251 1.00 75.75 88 GLU A CA 1
ATOM 693 C C . GLU A 1 88 ? 8.267 2.462 -0.965 1.00 75.75 88 GLU A C 1
ATOM 695 O O . GLU A 1 88 ? 8.431 1.252 -0.822 1.00 75.75 88 GLU A O 1
ATOM 700 N N . PHE A 1 89 ? 8.184 3.025 -2.177 1.00 78.31 89 PHE A N 1
ATOM 701 C CA . PHE A 1 89 ? 8.307 2.270 -3.425 1.00 78.31 89 PHE A CA 1
ATOM 702 C C . PHE A 1 89 ? 9.638 1.522 -3.516 1.00 78.31 89 PHE A C 1
ATOM 704 O O . PHE A 1 89 ? 9.678 0.369 -3.933 1.00 78.31 89 PHE A O 1
ATOM 711 N N . LEU A 1 90 ? 10.732 2.130 -3.050 1.00 73.06 90 LEU A N 1
ATOM 712 C CA . LEU A 1 90 ? 12.059 1.511 -3.067 1.00 73.06 90 LEU A CA 1
ATOM 713 C C . LEU A 1 90 ? 12.182 0.350 -2.075 1.00 73.06 90 LEU A C 1
ATOM 715 O O . LEU A 1 90 ? 13.084 -0.476 -2.222 1.00 73.06 90 LEU A O 1
ATOM 719 N N . GLN A 1 91 ? 11.293 0.263 -1.086 1.00 74.88 91 GLN A N 1
ATOM 720 C CA . GLN A 1 91 ? 11.273 -0.808 -0.089 1.00 74.88 91 GLN A CA 1
ATOM 721 C C . GLN A 1 91 ? 10.394 -1.998 -0.492 1.00 74.88 91 GLN A C 1
ATOM 723 O O . GLN A 1 91 ? 10.469 -3.038 0.158 1.00 74.88 91 GLN A O 1
ATOM 728 N N . LEU A 1 92 ? 9.611 -1.883 -1.572 1.00 76.62 92 LEU A N 1
ATOM 729 C CA . LEU A 1 92 ? 8.795 -2.986 -2.080 1.00 76.62 92 LEU A CA 1
ATOM 730 C C . LEU A 1 92 ? 9.646 -4.211 -2.428 1.00 76.62 92 LEU A C 1
ATOM 732 O O . LEU A 1 92 ? 10.778 -4.092 -2.907 1.00 76.62 92 LEU A O 1
ATOM 736 N N . SER A 1 93 ? 9.074 -5.394 -2.207 1.00 76.81 93 SER A N 1
ATOM 737 C CA . SER A 1 93 ? 9.669 -6.664 -2.629 1.00 76.81 93 SER A CA 1
ATOM 738 C C . SER A 1 93 ? 9.531 -6.881 -4.141 1.00 76.81 93 SER A C 1
ATOM 740 O O . SER A 1 93 ? 8.621 -6.345 -4.774 1.00 76.81 93 SER A O 1
ATOM 742 N N . VAL A 1 94 ? 10.401 -7.722 -4.717 1.00 72.94 94 VAL A N 1
ATOM 743 C CA . VAL A 1 94 ? 10.337 -8.133 -6.137 1.00 72.94 94 VAL A CA 1
ATOM 744 C C . VAL A 1 94 ? 8.952 -8.658 -6.499 1.00 72.94 94 VAL A C 1
ATOM 746 O O . VAL A 1 94 ? 8.439 -8.340 -7.565 1.00 72.94 94 VAL A O 1
ATOM 749 N N . GLN A 1 95 ? 8.351 -9.456 -5.612 1.00 74.69 95 GLN A N 1
ATOM 750 C CA . GLN A 1 95 ? 7.050 -10.081 -5.844 1.00 74.69 95 GLN A CA 1
ATOM 751 C C . GLN A 1 95 ? 5.942 -9.030 -5.912 1.00 74.69 95 GLN A C 1
ATOM 753 O O . GLN A 1 95 ? 5.217 -8.983 -6.893 1.00 74.69 95 GLN A O 1
ATOM 758 N N . GLN A 1 96 ? 5.886 -8.109 -4.944 1.00 77.25 96 GLN A N 1
ATOM 759 C CA . GLN A 1 96 ? 4.896 -7.027 -4.950 1.00 77.25 96 GLN A CA 1
ATOM 760 C C . GLN A 1 96 ? 5.058 -6.096 -6.155 1.00 77.25 96 GLN A C 1
ATOM 762 O O . GLN A 1 96 ? 4.068 -5.656 -6.733 1.00 77.25 96 GLN A O 1
ATOM 767 N N . LEU A 1 97 ? 6.301 -5.797 -6.542 1.00 78.50 97 LEU A N 1
ATOM 768 C CA . LEU A 1 97 ? 6.576 -4.988 -7.724 1.00 78.50 97 LEU A CA 1
ATOM 769 C C . LEU A 1 97 ? 6.175 -5.727 -9.011 1.00 78.50 97 LEU A C 1
ATOM 771 O O . LEU A 1 97 ? 5.561 -5.123 -9.884 1.00 78.50 97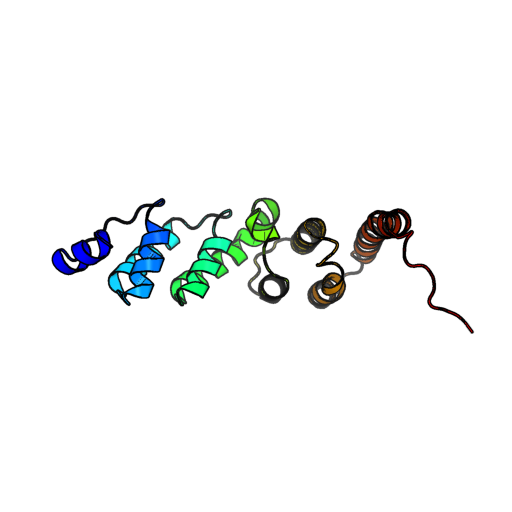 LEU A O 1
ATOM 775 N N . SER A 1 98 ? 6.474 -7.026 -9.107 1.00 74.38 98 SER A N 1
ATOM 776 C CA . SER A 1 98 ? 6.049 -7.876 -10.228 1.00 74.38 98 SER A CA 1
ATOM 777 C C . SER A 1 98 ? 4.531 -7.909 -10.337 1.00 74.38 98 SER A C 1
ATOM 779 O O . SER A 1 98 ? 4.001 -7.678 -11.416 1.00 74.38 98 SER A O 1
ATOM 781 N N . ASP A 1 99 ? 3.845 -8.126 -9.213 1.00 77.81 99 ASP A N 1
ATOM 782 C CA . ASP A 1 99 ? 2.388 -8.155 -9.146 1.00 77.81 99 ASP A CA 1
ATOM 783 C C . ASP A 1 99 ? 1.780 -6.819 -9.570 1.00 77.81 99 ASP A C 1
ATOM 785 O O . ASP A 1 99 ? 0.750 -6.819 -10.226 1.00 77.81 99 ASP A O 1
ATOM 789 N N . LEU A 1 100 ? 2.390 -5.683 -9.209 1.00 77.75 100 LEU A N 1
ATOM 790 C CA . LEU A 1 100 ? 1.944 -4.360 -9.658 1.00 77.75 100 LEU A CA 1
ATOM 791 C C . LEU A 1 100 ? 2.099 -4.193 -11.172 1.00 77.75 100 LEU A C 1
ATOM 793 O O . LEU A 1 100 ? 1.171 -3.728 -11.821 1.00 77.75 100 LEU A O 1
ATOM 797 N N . ILE A 1 101 ? 3.252 -4.579 -11.723 1.00 74.06 101 ILE A N 1
ATOM 798 C CA . ILE A 1 101 ? 3.573 -4.427 -13.151 1.00 74.06 101 ILE A CA 1
ATOM 799 C C . ILE A 1 101 ? 2.739 -5.374 -14.026 1.00 74.06 101 ILE A C 1
ATOM 801 O O . ILE A 1 101 ? 2.384 -5.013 -15.141 1.00 74.06 101 ILE A O 1
ATOM 805 N N . GLU A 1 102 ? 2.416 -6.571 -13.536 1.00 70.44 102 GLU A N 1
ATOM 806 C CA . GLU A 1 102 ? 1.642 -7.579 -14.274 1.00 70.44 102 GLU A CA 1
ATOM 807 C C . GLU A 1 102 ? 0.151 -7.214 -14.410 1.00 70.44 102 GLU A C 1
ATOM 809 O O . GLU A 1 102 ? -0.586 -7.867 -15.145 1.00 70.44 102 GLU A O 1
ATOM 814 N N . LYS A 1 103 ? -0.331 -6.175 -13.717 1.00 70.56 103 LYS A N 1
ATOM 815 C CA . LYS A 1 103 ? -1.737 -5.760 -13.797 1.00 70.56 103 LYS A CA 1
ATOM 816 C C . LYS A 1 103 ? -1.991 -4.881 -15.016 1.00 70.56 103 LYS A C 1
ATOM 818 O O . LYS A 1 103 ? -1.495 -3.764 -15.094 1.00 70.56 103 LYS A O 1
ATOM 823 N N . ASP A 1 104 ? -2.905 -5.328 -15.876 1.00 57.88 104 ASP A N 1
ATOM 824 C CA . ASP A 1 104 ? -3.406 -4.578 -17.043 1.00 57.88 104 ASP A CA 1
ATOM 825 C C . ASP A 1 104 ? -4.063 -3.222 -16.698 1.00 57.88 104 ASP A C 1
ATOM 827 O O . ASP A 1 104 ? -4.271 -2.382 -17.569 1.00 57.88 104 ASP A O 1
ATOM 831 N N . GLU A 1 105 ? -4.409 -2.991 -15.428 1.00 61.09 105 GLU A N 1
ATOM 832 C CA . GLU A 1 105 ? -5.027 -1.750 -14.935 1.00 61.09 105 GLU A CA 1
ATOM 833 C C . GLU A 1 105 ? -4.006 -0.634 -14.629 1.00 61.09 105 GLU A C 1
ATOM 835 O O . GLU A 1 105 ? -4.376 0.423 -14.111 1.00 61.09 105 GLU A O 1
ATOM 840 N N . LEU A 1 106 ? -2.720 -0.848 -14.927 1.00 67.62 106 LEU A N 1
ATOM 841 C CA . LEU A 1 106 ? -1.666 0.142 -14.721 1.00 67.62 106 LEU A CA 1
ATOM 842 C C . LEU A 1 106 ? -1.913 1.368 -15.622 1.00 67.62 106 LEU A C 1
ATOM 844 O O . LEU A 1 106 ? -1.714 1.327 -16.837 1.00 67.62 106 LEU A O 1
ATOM 848 N N . ASN A 1 107 ? -2.344 2.489 -15.036 1.00 64.44 107 ASN A N 1
ATOM 849 C CA . ASN A 1 107 ? -2.636 3.714 -15.782 1.00 64.44 107 ASN A CA 1
ATOM 850 C C . ASN A 1 107 ? -1.351 4.503 -16.051 1.00 64.44 107 ASN A C 1
ATOM 852 O O . ASN A 1 107 ? -1.115 5.567 -15.475 1.00 64.44 107 ASN A O 1
ATOM 856 N N . VAL A 1 108 ? -0.502 3.963 -16.918 1.00 62.53 108 VAL A N 1
ATOM 857 C CA . VAL A 1 108 ? 0.756 4.600 -17.294 1.00 62.53 108 VAL A CA 1
ATOM 858 C C . VAL A 1 108 ? 0.661 5.134 -18.714 1.00 62.53 108 VAL A C 1
ATOM 860 O O . VAL A 1 108 ? 0.289 4.424 -19.645 1.00 62.53 108 VAL A O 1
ATOM 863 N N . LYS A 1 109 ? 1.005 6.414 -18.894 1.00 60.81 109 LYS A N 1
ATOM 864 C CA . LYS A 1 109 ? 0.956 7.062 -20.212 1.00 60.81 109 LYS A CA 1
ATOM 865 C C . LYS A 1 109 ? 2.086 6.592 -21.122 1.00 60.81 109 LYS A C 1
ATOM 867 O O . LYS A 1 109 ? 1.951 6.674 -22.342 1.00 60.81 109 LYS A O 1
ATOM 872 N N . GLN A 1 110 ? 3.211 6.170 -20.540 1.00 63.47 110 GLN A N 1
ATOM 873 C CA . GLN A 1 110 ? 4.399 5.712 -21.258 1.00 63.47 110 GLN A CA 1
ATOM 874 C C . GLN A 1 110 ? 5.113 4.581 -20.508 1.00 63.47 110 GLN A C 1
ATOM 876 O O . GLN A 1 110 ? 5.522 4.745 -19.361 1.00 63.47 110 GLN A O 1
ATOM 881 N N . GLU A 1 111 ? 5.366 3.460 -21.184 1.00 67.88 111 GLU A N 1
ATOM 882 C CA . GLU A 1 111 ? 6.130 2.327 -20.627 1.00 67.88 111 GLU A CA 1
ATOM 883 C C . GLU A 1 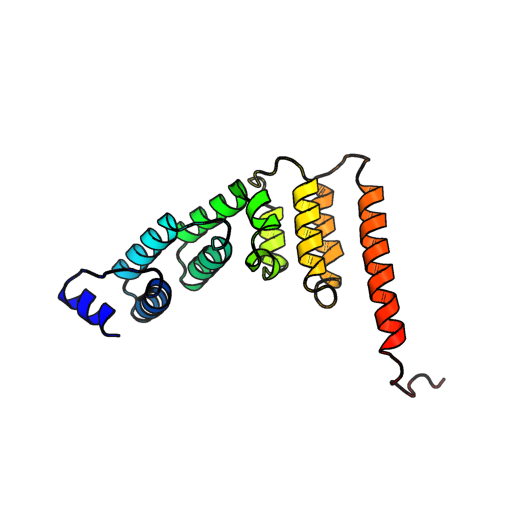111 ? 7.541 2.726 -20.150 1.00 67.88 111 GLU A C 1
ATOM 885 O O . GLU A 1 111 ? 8.104 2.100 -19.250 1.00 67.88 111 GLU A O 1
ATOM 890 N N . SER A 1 112 ? 8.096 3.817 -20.694 1.00 66.31 112 SER A N 1
ATOM 891 C CA . SER A 1 112 ? 9.355 4.420 -20.243 1.00 66.31 112 SER A CA 1
ATOM 892 C C . SER A 1 112 ? 9.344 4.760 -18.749 1.00 66.31 112 SER A C 1
ATOM 894 O O . SER A 1 112 ? 10.364 4.584 -18.085 1.00 66.31 112 SER A O 1
ATOM 896 N N . THR A 1 113 ? 8.202 5.180 -18.198 1.00 70.62 113 THR A N 1
ATOM 897 C CA . THR A 1 113 ? 8.064 5.510 -16.774 1.00 70.62 113 THR A CA 1
ATOM 898 C C . THR A 1 113 ? 8.124 4.264 -15.893 1.00 70.62 113 THR A C 1
ATOM 900 O O . THR A 1 113 ? 8.730 4.301 -14.823 1.00 70.62 113 THR A O 1
ATOM 903 N N . VAL A 1 114 ? 7.571 3.135 -16.351 1.00 74.38 114 VAL A N 1
ATOM 904 C CA . VAL A 1 114 ? 7.688 1.843 -15.649 1.00 74.38 114 VAL A CA 1
ATOM 905 C C . VAL A 1 114 ? 9.141 1.385 -15.635 1.00 74.38 114 VAL A C 1
ATOM 907 O O . VAL A 1 114 ? 9.665 0.984 -14.596 1.00 74.38 114 VAL A O 1
ATOM 910 N N . PHE A 1 115 ? 9.826 1.507 -16.771 1.00 69.31 115 PHE A N 1
ATOM 911 C CA . PHE A 1 115 ? 11.237 1.155 -16.867 1.00 69.31 115 PHE A CA 1
ATOM 912 C C . PHE A 1 115 ? 12.113 2.029 -15.955 1.00 69.31 115 PHE A C 1
ATOM 914 O O . PHE A 1 115 ? 12.963 1.509 -15.232 1.00 69.31 115 PHE A O 1
ATOM 921 N N . GLU A 1 116 ? 11.878 3.343 -15.922 1.00 73.06 116 GLU A N 1
ATOM 922 C CA . GLU A 1 116 ? 12.585 4.263 -15.024 1.00 73.06 116 GLU A CA 1
ATOM 923 C C . GLU A 1 116 ? 12.322 3.941 -13.544 1.00 73.06 116 GLU A C 1
ATOM 925 O O . GLU A 1 116 ? 13.256 3.932 -12.737 1.00 73.06 116 GLU A O 1
ATOM 930 N N . ALA A 1 117 ? 11.082 3.587 -13.192 1.00 77.19 117 ALA A N 1
ATOM 931 C CA . ALA A 1 117 ? 10.716 3.145 -11.849 1.00 77.19 117 ALA A CA 1
ATOM 932 C C . ALA A 1 117 ? 11.497 1.891 -11.422 1.00 77.19 117 ALA A C 1
ATOM 934 O O . ALA A 1 117 ? 12.070 1.853 -10.330 1.00 77.19 117 ALA A O 1
ATOM 935 N N . ILE A 1 118 ? 11.577 0.887 -12.301 1.00 75.12 118 ILE A N 1
ATOM 936 C CA . ILE A 1 118 ? 12.323 -0.355 -12.056 1.00 75.12 118 ILE A CA 1
ATOM 937 C C . ILE A 1 118 ? 13.816 -0.062 -11.916 1.00 75.12 118 ILE A C 1
ATOM 939 O O . ILE A 1 118 ? 14.450 -0.534 -10.973 1.00 75.12 118 ILE A O 1
ATOM 943 N N . LEU A 1 119 ? 14.388 0.763 -12.797 1.00 71.88 119 LEU A N 1
ATOM 944 C CA . LEU A 1 119 ? 15.791 1.166 -12.694 1.00 71.88 119 LEU A CA 1
ATOM 945 C C . LEU A 1 119 ? 16.080 1.882 -11.375 1.00 71.88 119 LEU A C 1
ATOM 947 O O . LEU A 1 119 ? 17.108 1.630 -10.745 1.00 71.88 119 LEU A O 1
ATOM 951 N N . ARG A 1 120 ? 15.185 2.764 -10.926 1.00 76.44 120 ARG A N 1
ATOM 952 C CA . ARG A 1 120 ? 15.318 3.446 -9.636 1.00 76.44 120 ARG A CA 1
ATOM 953 C C . ARG A 1 120 ? 15.250 2.460 -8.469 1.00 76.44 120 ARG A C 1
ATOM 955 O O . ARG A 1 120 ? 16.050 2.562 -7.540 1.00 76.44 120 ARG A O 1
ATOM 962 N N . TRP A 1 121 ? 14.341 1.492 -8.536 1.00 79.19 121 TRP A N 1
ATOM 963 C CA . TRP A 1 121 ? 14.191 0.441 -7.533 1.00 79.19 121 TRP A CA 1
ATOM 964 C C . TRP A 1 121 ? 15.419 -0.486 -7.458 1.00 79.19 121 TRP A C 1
ATOM 966 O O . TRP A 1 121 ? 15.867 -0.827 -6.359 1.00 79.19 121 TRP A O 1
ATOM 976 N N . ILE A 1 122 ? 16.022 -0.825 -8.602 1.00 72.00 122 ILE A N 1
ATOM 977 C CA . ILE A 1 122 ? 17.272 -1.600 -8.686 1.00 72.00 122 ILE A CA 1
ATOM 978 C C . ILE A 1 122 ? 18.453 -0.792 -8.133 1.00 72.00 122 ILE A C 1
ATOM 980 O O . ILE A 1 122 ? 19.246 -1.314 -7.352 1.00 72.00 122 ILE A O 1
ATOM 984 N N . ASN A 1 123 ? 18.557 0.494 -8.488 1.00 70.94 123 ASN A N 1
ATOM 985 C CA . ASN A 1 123 ? 19.636 1.371 -8.018 1.00 70.94 123 ASN A CA 1
ATOM 986 C C . ASN A 1 123 ? 19.651 1.555 -6.491 1.00 70.94 123 ASN A C 1
ATOM 988 O O . ASN A 1 123 ? 20.692 1.910 -5.941 1.00 70.94 123 ASN A O 1
ATOM 992 N N . TYR A 1 124 ? 18.528 1.325 -5.805 1.00 72.81 124 TYR A N 1
ATOM 993 C CA . TYR A 1 124 ? 18.455 1.428 -4.348 1.00 72.81 124 TYR A CA 1
ATOM 994 C C . TYR A 1 124 ? 19.182 0.284 -3.618 1.00 72.81 124 TYR A C 1
ATOM 996 O O . TYR A 1 124 ? 19.849 0.539 -2.619 1.00 72.81 124 TYR A O 1
ATOM 1004 N N . SER A 1 125 ? 19.103 -0.959 -4.114 1.00 64.25 125 SER A N 1
ATOM 1005 C CA . SER A 1 125 ? 19.875 -2.095 -3.575 1.00 64.25 125 SER A CA 1
ATOM 1006 C C . SER A 1 125 ? 20.379 -3.002 -4.708 1.00 64.25 125 SER A C 1
ATOM 1008 O O . SER A 1 125 ? 19.785 -4.044 -4.994 1.00 64.25 125 SER A O 1
ATOM 1010 N N . PRO A 1 126 ? 21.476 -2.615 -5.381 1.00 62.19 126 PRO A N 1
ATOM 1011 C CA . PRO A 1 126 ? 21.972 -3.312 -6.569 1.00 62.19 126 PRO A CA 1
ATOM 1012 C C . PRO A 1 126 ? 22.552 -4.702 -6.263 1.00 62.19 126 PRO A C 1
ATOM 1014 O O . PRO A 1 126 ? 22.544 -5.572 -7.130 1.00 62.19 126 PRO A O 1
ATOM 1017 N N . VAL A 1 127 ? 23.037 -4.921 -5.036 1.00 57.59 127 VAL A N 1
ATOM 1018 C CA . VAL A 1 127 ? 23.735 -6.154 -4.628 1.00 57.59 127 VAL A CA 1
ATOM 1019 C C . VAL A 1 127 ? 22.760 -7.312 -4.401 1.00 57.59 127 VAL A C 1
ATOM 1021 O O . VAL A 1 127 ? 23.026 -8.425 -4.838 1.00 57.59 127 VAL A O 1
ATOM 1024 N N . GLU A 1 128 ? 21.614 -7.059 -3.766 1.00 59.66 128 GLU A N 1
ATOM 1025 C CA . GLU A 1 128 ? 20.607 -8.099 -3.508 1.00 59.66 128 GLU A CA 1
ATOM 1026 C C . GLU A 1 128 ? 19.640 -8.269 -4.686 1.00 59.66 128 GLU A C 1
ATOM 1028 O O . GLU A 1 128 ? 19.228 -9.382 -4.993 1.00 59.66 128 GLU A O 1
ATOM 1033 N N . ARG A 1 129 ? 19.313 -7.176 -5.390 1.00 62.94 129 ARG A N 1
ATOM 1034 C CA . ARG A 1 129 ? 18.258 -7.154 -6.422 1.00 62.94 129 ARG A CA 1
ATOM 1035 C C . ARG A 1 129 ? 18.772 -7.381 -7.843 1.00 62.94 129 ARG A C 1
ATOM 1037 O O . ARG A 1 129 ? 17.977 -7.491 -8.774 1.00 62.94 129 ARG A O 1
ATOM 1044 N N . GLY A 1 130 ? 20.091 -7.463 -8.032 1.00 55.56 130 GLY A N 1
ATOM 1045 C CA . GLY A 1 130 ? 20.704 -7.721 -9.338 1.00 55.56 130 GLY A CA 1
ATOM 1046 C C . GLY A 1 130 ? 20.345 -9.093 -9.925 1.00 55.56 130 GLY A C 1
ATOM 1047 O O . GLY A 1 130 ? 20.277 -9.229 -11.143 1.00 55.56 130 GLY A O 1
ATOM 1048 N N . CYS A 1 131 ? 20.060 -10.092 -9.082 1.00 59.19 131 CYS A N 1
ATOM 1049 C CA . CYS A 1 131 ? 19.670 -11.434 -9.535 1.00 59.19 131 CYS A CA 1
ATOM 1050 C C . CYS A 1 131 ? 18.219 -11.500 -10.043 1.00 59.19 131 CYS A C 1
ATOM 1052 O O . CYS A 1 131 ? 17.931 -12.261 -10.963 1.00 59.19 131 CYS A O 1
ATOM 1054 N N . ASP A 1 132 ? 17.323 -10.677 -9.492 1.00 60.94 132 ASP A N 1
ATOM 1055 C CA . ASP A 1 132 ? 15.900 -10.630 -9.867 1.00 60.94 132 ASP A CA 1
ATOM 1056 C C . ASP A 1 132 ? 15.624 -9.704 -11.065 1.00 60.94 132 ASP A C 1
ATOM 1058 O O . ASP A 1 132 ? 14.559 -9.752 -11.685 1.00 60.94 132 ASP A O 1
ATOM 1062 N N . MET A 1 133 ? 16.612 -8.879 -11.422 1.00 61.59 133 MET A N 1
ATOM 1063 C CA . MET A 1 133 ? 16.589 -7.929 -12.534 1.00 61.59 133 MET A CA 1
ATOM 1064 C C . MET A 1 133 ? 16.165 -8.549 -13.881 1.00 61.59 133 MET A C 1
ATOM 1066 O O . MET A 1 133 ? 15.227 -8.027 -14.486 1.00 61.59 133 MET A O 1
ATOM 1070 N N . PRO A 1 134 ? 16.761 -9.659 -14.366 1.00 60.12 134 PRO A N 1
ATOM 1071 C CA . PRO A 1 134 ? 16.348 -10.259 -15.635 1.00 60.12 134 PRO A CA 1
ATOM 1072 C C . PRO A 1 134 ? 14.925 -10.836 -15.600 1.00 60.12 134 PRO A C 1
ATOM 1074 O O . PRO A 1 134 ? 14.232 -10.771 -16.612 1.00 60.12 134 PRO A O 1
ATOM 1077 N N . ALA A 1 135 ? 14.460 -11.352 -14.457 1.00 64.06 135 ALA A N 1
ATOM 1078 C CA . ALA A 1 135 ? 13.103 -11.888 -14.329 1.00 64.06 135 ALA A CA 1
ATOM 1079 C C . ALA A 1 135 ? 12.049 -10.770 -14.399 1.00 64.06 135 ALA A C 1
ATOM 1081 O O . ALA A 1 135 ? 11.082 -10.879 -15.152 1.00 64.06 135 ALA A O 1
ATOM 1082 N N . LEU A 1 136 ? 12.281 -9.658 -13.694 1.00 66.06 136 LEU A N 1
ATOM 1083 C CA . LEU A 1 136 ? 11.424 -8.470 -13.754 1.00 66.06 136 LEU A CA 1
ATOM 1084 C C . LEU A 1 136 ? 11.402 -7.842 -15.150 1.00 66.06 136 LEU A C 1
ATOM 1086 O O . LEU A 1 136 ? 10.338 -7.508 -15.665 1.00 66.06 136 LEU A O 1
ATOM 1090 N N . LEU A 1 137 ? 12.570 -7.712 -15.783 1.00 63.03 137 LEU A N 1
ATOM 1091 C CA . LEU A 1 137 ? 12.657 -7.144 -17.125 1.00 63.03 137 LEU A CA 1
ATOM 1092 C C . LEU A 1 137 ? 11.999 -8.038 -18.174 1.00 63.03 137 LEU A C 1
ATOM 1094 O O . LEU A 1 137 ? 11.349 -7.505 -19.065 1.00 63.03 137 LEU A O 1
ATOM 1098 N N . SER A 1 138 ? 12.101 -9.367 -18.047 1.00 60.56 138 SER A N 1
ATOM 1099 C CA . SER A 1 138 ? 11.439 -10.290 -18.979 1.00 60.56 138 SER A CA 1
ATOM 1100 C C . SER A 1 138 ? 9.918 -10.093 -19.013 1.00 60.56 138 SER A C 1
ATOM 1102 O O . SER A 1 138 ? 9.338 -10.031 -20.096 1.00 60.56 138 SER A O 1
ATOM 1104 N N . LYS A 1 139 ? 9.297 -9.856 -17.848 1.00 62.75 139 LYS A N 1
ATOM 1105 C CA . LYS A 1 139 ? 7.859 -9.569 -17.724 1.00 62.75 139 LYS A CA 1
ATOM 1106 C C . LYS A 1 139 ? 7.456 -8.252 -18.393 1.00 62.75 139 LYS A C 1
ATOM 1108 O O . LYS A 1 139 ? 6.419 -8.189 -19.038 1.00 62.75 139 LYS A O 1
ATOM 1113 N N . VAL A 1 140 ? 8.291 -7.216 -18.298 1.00 60.16 140 VAL A N 1
ATOM 1114 C CA . VAL A 1 140 ? 8.043 -5.927 -18.974 1.00 60.16 140 VAL A CA 1
ATOM 1115 C C . VAL A 1 140 ? 8.241 -6.045 -20.488 1.00 60.16 140 VAL A C 1
ATOM 1117 O O . VAL A 1 140 ? 7.517 -5.427 -21.263 1.00 60.16 140 VAL A O 1
ATOM 1120 N N . THR A 1 141 ? 9.205 -6.855 -20.938 1.00 51.94 141 THR A N 1
ATOM 1121 C CA . THR A 1 141 ? 9.501 -7.017 -22.370 1.00 51.94 141 THR A CA 1
ATOM 1122 C C . THR A 1 141 ? 8.463 -7.831 -23.138 1.00 51.94 141 THR A C 1
ATOM 1124 O O . THR A 1 141 ? 8.366 -7.659 -24.349 1.00 51.94 141 THR A O 1
ATOM 1127 N N . GLU A 1 142 ? 7.660 -8.670 -22.476 1.00 50.41 142 GLU A N 1
ATOM 1128 C CA . GLU A 1 142 ? 6.542 -9.369 -23.132 1.00 50.41 142 GLU A CA 1
ATOM 1129 C C . GLU A 1 142 ? 5.414 -8.412 -23.558 1.00 50.41 142 GLU A C 1
ATOM 1131 O O . GLU A 1 142 ? 4.652 -8.733 -24.468 1.00 50.41 142 GLU A O 1
ATOM 1136 N N . MET A 1 143 ? 5.353 -7.210 -22.974 1.00 43.69 143 MET A N 1
ATOM 1137 C CA . MET A 1 143 ? 4.374 -6.174 -23.320 1.00 43.69 143 MET A CA 1
ATOM 1138 C C . MET A 1 143 ? 4.814 -5.299 -24.511 1.00 43.69 143 MET A C 1
ATOM 1140 O O . MET A 1 143 ? 3.978 -4.712 -25.194 1.00 43.69 143 MET A O 1
ATOM 1144 N N . SER A 1 144 ? 6.118 -5.252 -24.813 1.00 43.34 144 SER A N 1
ATOM 1145 C CA . SER A 1 144 ? 6.710 -4.255 -25.712 1.00 43.34 144 SER A CA 1
ATOM 1146 C C . SER A 1 144 ? 7.386 -4.899 -26.930 1.00 43.34 144 SER A C 1
ATOM 1148 O O . SER A 1 144 ? 8.601 -5.089 -26.980 1.00 43.34 144 SER A O 1
ATOM 1150 N N . THR A 1 145 ? 6.610 -5.210 -27.972 1.00 44.12 145 THR A N 1
ATOM 1151 C CA . THR A 1 145 ? 7.162 -5.386 -29.327 1.00 44.12 145 THR A CA 1
ATOM 1152 C C . THR A 1 145 ? 7.225 -4.030 -30.028 1.00 44.12 145 THR A C 1
ATOM 1154 O O . THR A 1 145 ? 6.378 -3.719 -30.866 1.00 44.12 145 THR A O 1
ATOM 1157 N N . ALA A 1 146 ? 8.209 -3.196 -29.684 1.00 43.62 146 ALA A N 1
ATOM 1158 C CA . ALA A 1 146 ? 8.561 -2.027 -30.489 1.00 43.62 146 ALA A CA 1
ATOM 1159 C C . ALA A 1 146 ? 10.073 -1.738 -30.433 1.00 43.62 146 ALA A C 1
ATOM 1161 O O . ALA A 1 146 ? 10.666 -1.571 -29.368 1.00 43.62 146 ALA A O 1
ATOM 1162 N N . ASP A 1 147 ? 10.683 -1.660 -31.618 1.00 43.59 147 ASP A N 1
ATOM 1163 C CA . ASP A 1 147 ? 12.120 -1.679 -31.950 1.00 43.59 147 ASP A CA 1
ATOM 1164 C C . ASP A 1 147 ? 13.004 -0.520 -31.406 1.00 43.59 147 ASP A C 1
ATOM 1166 O O . ASP A 1 147 ? 14.071 -0.234 -31.949 1.00 43.59 147 ASP A O 1
ATOM 1170 N N . GLY A 1 148 ? 12.614 0.164 -30.325 1.00 48.28 148 GLY A N 1
ATOM 1171 C CA . GLY A 1 148 ? 13.355 1.302 -29.749 1.00 48.28 148 GLY A CA 1
ATOM 1172 C C . GLY A 1 148 ? 14.141 1.026 -28.456 1.00 48.28 148 GLY A C 1
ATOM 1173 O O . GLY A 1 148 ? 15.028 1.806 -28.101 1.00 48.28 148 GLY A O 1
ATOM 1174 N N . CYS A 1 149 ? 13.851 -0.062 -27.733 1.00 46.38 149 CYS A N 1
ATOM 1175 C CA . CYS A 1 149 ? 14.313 -0.235 -26.343 1.00 46.38 149 CYS A CA 1
ATOM 1176 C C . CYS A 1 149 ? 15.683 -0.917 -26.168 1.00 46.38 149 CYS A C 1
ATOM 1178 O O . CYS A 1 149 ? 16.273 -0.826 -25.090 1.00 46.38 149 CYS A O 1
ATOM 1180 N N . LEU A 1 150 ? 16.251 -1.536 -27.212 1.00 43.88 150 LEU A N 1
ATOM 1181 C CA . LEU A 1 150 ? 17.540 -2.242 -27.110 1.00 43.88 150 LEU A CA 1
ATOM 1182 C C . LEU A 1 150 ? 18.697 -1.320 -26.686 1.00 43.88 150 LEU A C 1
ATOM 1184 O O . LEU A 1 150 ? 19.551 -1.738 -25.907 1.00 43.88 150 LEU A O 1
ATOM 1188 N N . TYR A 1 151 ? 18.698 -0.053 -27.114 1.00 43.69 151 TYR A N 1
ATOM 1189 C CA . TYR A 1 151 ? 19.780 0.884 -26.787 1.00 43.69 151 TYR A CA 1
ATOM 1190 C C . TYR A 1 151 ? 19.803 1.261 -25.295 1.00 43.69 151 TYR A C 1
ATOM 1192 O O . TYR A 1 151 ? 20.869 1.308 -24.680 1.00 43.69 151 TYR A O 1
ATOM 1200 N N . TRP A 1 152 ? 18.632 1.442 -24.678 1.00 40.91 152 TRP A N 1
ATOM 1201 C CA . TRP A 1 152 ? 18.499 1.800 -23.260 1.00 40.91 152 TRP A CA 1
ATOM 1202 C C . TRP A 1 152 ? 18.765 0.620 -22.327 1.00 40.91 152 TRP A C 1
ATOM 1204 O O . TRP A 1 152 ? 19.378 0.803 -21.277 1.00 40.91 152 TRP A O 1
ATOM 1214 N N . VAL A 1 153 ? 18.394 -0.599 -22.734 1.00 48.09 153 VAL A N 1
ATOM 1215 C CA . VAL A 1 153 ? 18.731 -1.821 -21.992 1.00 48.09 153 VAL A CA 1
ATOM 1216 C C . VAL A 1 153 ? 20.235 -2.058 -22.021 1.00 48.09 153 VAL A C 1
ATOM 1218 O O . VAL A 1 153 ? 20.818 -2.295 -20.966 1.00 48.09 153 VAL A O 1
ATOM 1221 N N . THR A 1 154 ? 20.898 -1.916 -23.177 1.00 48.19 154 THR A N 1
ATOM 1222 C CA . THR A 1 154 ? 22.364 -2.025 -23.244 1.00 48.19 154 THR A CA 1
ATOM 1223 C C . THR A 1 154 ? 23.068 -0.907 -22.486 1.00 48.19 154 THR A C 1
ATOM 1225 O O . THR A 1 154 ? 24.045 -1.181 -21.806 1.00 48.19 154 THR A O 1
ATOM 1228 N N . ALA A 1 155 ? 22.572 0.333 -22.527 1.00 49.00 155 ALA A N 1
ATOM 1229 C CA . ALA A 1 155 ? 23.191 1.442 -21.803 1.00 49.00 155 ALA A CA 1
ATOM 1230 C C . ALA A 1 155 ? 23.004 1.315 -20.283 1.00 49.00 155 ALA A C 1
ATOM 1232 O O . ALA A 1 155 ? 23.951 1.540 -19.534 1.00 49.00 155 ALA A O 1
ATOM 1233 N N . GLY A 1 156 ? 21.814 0.913 -19.824 1.00 51.28 156 GLY A N 1
ATOM 1234 C CA . GLY A 1 156 ? 21.504 0.704 -18.410 1.00 51.28 156 GLY A CA 1
ATOM 1235 C C . GLY A 1 156 ? 22.223 -0.508 -17.820 1.00 51.28 156 GLY A C 1
ATOM 1236 O O . GLY A 1 156 ? 22.843 -0.391 -16.766 1.00 51.28 156 GLY A O 1
ATOM 1237 N N . THR A 1 157 ? 22.227 -1.648 -18.520 1.00 52.97 157 THR A N 1
ATOM 1238 C CA . THR A 1 157 ? 22.992 -2.838 -18.102 1.00 52.97 157 THR A CA 1
ATOM 1239 C C . THR A 1 157 ? 24.498 -2.613 -18.191 1.00 52.97 157 THR A C 1
ATOM 1241 O O . THR A 1 157 ? 25.205 -3.030 -17.279 1.00 52.97 157 THR A O 1
ATOM 1244 N N . ALA A 1 158 ? 25.006 -1.906 -19.209 1.00 48.88 158 ALA A N 1
ATOM 1245 C CA . ALA A 1 158 ? 26.424 -1.562 -19.303 1.00 48.88 158 ALA A CA 1
ATOM 1246 C C . ALA A 1 158 ? 26.850 -0.587 -18.200 1.00 48.88 158 ALA A C 1
ATOM 1248 O O . ALA A 1 158 ? 27.873 -0.823 -17.574 1.00 48.88 158 ALA A O 1
ATOM 1249 N N . LEU A 1 159 ? 26.066 0.451 -17.884 1.00 51.94 159 LEU A N 1
ATOM 1250 C CA . LEU A 1 159 ? 26.346 1.343 -16.748 1.00 51.94 159 LEU A CA 1
ATOM 1251 C C . LEU A 1 159 ? 26.281 0.606 -15.403 1.00 51.94 159 LEU A C 1
ATOM 1253 O O . LEU A 1 159 ? 27.097 0.876 -14.522 1.00 51.94 159 LEU A O 1
ATOM 1257 N N . PHE A 1 160 ? 25.351 -0.339 -15.248 1.00 48.78 160 PHE A N 1
ATOM 1258 C CA . PHE A 1 160 ? 25.223 -1.170 -14.051 1.00 48.78 160 PHE A CA 1
ATOM 1259 C C . PHE A 1 160 ? 26.412 -2.136 -13.893 1.00 48.78 160 PHE A C 1
ATOM 1261 O O . PHE A 1 160 ? 27.063 -2.141 -12.849 1.00 48.78 160 PHE A O 1
ATOM 1268 N N . LEU A 1 161 ? 26.779 -2.872 -14.949 1.00 48.44 161 LEU A N 1
ATOM 1269 C CA . LEU A 1 161 ? 27.949 -3.761 -14.986 1.00 48.44 161 LEU A CA 1
ATOM 1270 C C . LEU A 1 161 ? 29.265 -2.990 -14.816 1.00 48.44 161 LEU A C 1
ATOM 1272 O O . LEU A 1 161 ? 30.132 -3.407 -14.055 1.00 48.44 161 LEU A O 1
ATOM 1276 N N . GLN A 1 162 ? 29.413 -1.834 -15.462 1.00 49.06 162 GLN A N 1
ATOM 1277 C CA . GLN A 1 162 ? 30.642 -1.039 -15.425 1.0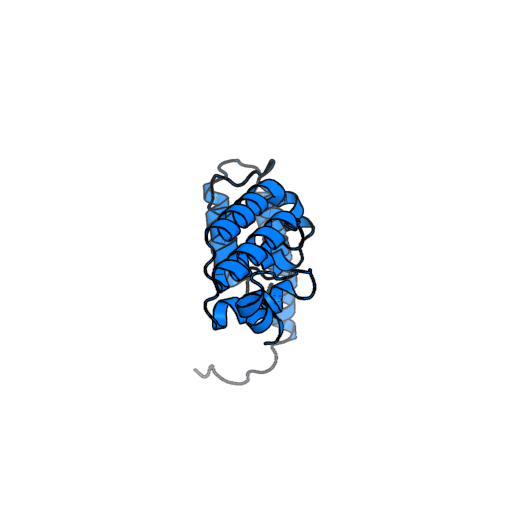0 49.06 162 GLN A CA 1
ATOM 1278 C C . GLN A 1 162 ? 30.862 -0.352 -14.070 1.00 49.06 162 GLN A C 1
ATOM 1280 O O . GLN A 1 162 ? 32.003 -0.080 -13.701 1.00 49.06 162 GLN A O 1
ATOM 1285 N N . ARG A 1 163 ? 29.792 -0.105 -13.304 1.00 45.16 163 ARG A N 1
ATOM 1286 C CA . ARG A 1 163 ? 29.862 0.504 -11.969 1.00 45.16 163 ARG A CA 1
ATOM 1287 C C . ARG A 1 163 ? 29.932 -0.522 -10.830 1.00 45.16 163 ARG A C 1
ATOM 1289 O O . ARG A 1 163 ? 30.458 -0.168 -9.781 1.00 45.16 163 ARG A O 1
ATOM 1296 N N . HIS A 1 164 ? 29.475 -1.765 -11.028 1.00 44.75 164 HIS A N 1
ATOM 1297 C CA . HIS A 1 164 ? 29.501 -2.817 -9.997 1.00 44.75 164 HIS A CA 1
ATOM 1298 C C . HIS A 1 164 ? 30.559 -3.920 -10.194 1.00 44.75 164 HIS A C 1
ATOM 1300 O O . HIS A 1 164 ? 31.166 -4.305 -9.198 1.00 44.75 164 HIS A O 1
ATOM 1306 N N . CYS A 1 165 ? 30.912 -4.354 -11.415 1.00 39.94 165 CYS A N 1
ATOM 1307 C CA . CYS A 1 165 ? 32.047 -5.286 -11.588 1.00 39.94 165 CYS A CA 1
ATOM 1308 C C . CYS A 1 165 ? 33.393 -4.665 -11.170 1.00 39.94 165 CYS A C 1
ATOM 1310 O O . CYS A 1 165 ? 34.292 -5.376 -10.733 1.00 39.94 165 CYS A O 1
ATOM 1312 N N . LEU A 1 166 ? 33.527 -3.337 -11.249 1.00 37.97 166 LEU A N 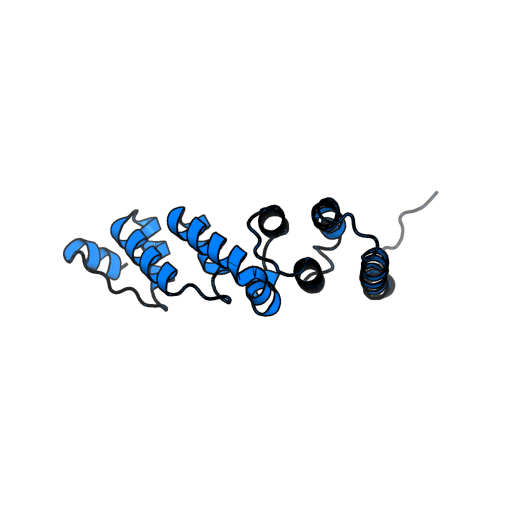1
ATOM 1313 C CA . LEU A 1 166 ? 34.722 -2.619 -10.783 1.00 37.97 166 LEU A CA 1
ATOM 1314 C C . LEU A 1 166 ? 34.831 -2.562 -9.248 1.00 37.97 166 LEU A C 1
ATOM 1316 O O . LEU A 1 166 ? 35.911 -2.300 -8.721 1.00 37.97 166 LEU A O 1
ATOM 1320 N N . VAL A 1 167 ? 33.735 -2.813 -8.521 1.00 40.25 167 VAL A N 1
ATOM 1321 C CA . VAL A 1 167 ? 33.734 -2.862 -7.050 1.00 40.25 167 VAL A CA 1
ATOM 1322 C C . VAL A 1 167 ? 34.103 -4.263 -6.545 1.00 40.25 167 VAL A C 1
ATOM 1324 O O . VAL A 1 167 ? 34.821 -4.368 -5.546 1.00 40.25 167 VAL A O 1
ATOM 1327 N N . ASP A 1 168 ? 33.730 -5.322 -7.272 1.00 39.34 168 ASP A N 1
ATOM 1328 C CA . ASP A 1 168 ? 34.124 -6.701 -6.938 1.00 39.34 168 ASP A CA 1
ATOM 1329 C C . ASP A 1 168 ? 35.633 -6.961 -7.122 1.00 39.34 168 ASP A C 1
ATOM 1331 O O . ASP A 1 168 ? 36.234 -7.692 -6.333 1.00 39.34 168 ASP A O 1
ATOM 1335 N N . GLU A 1 169 ? 36.308 -6.305 -8.077 1.00 38.84 169 GLU A N 1
ATOM 1336 C CA . GLU A 1 169 ? 37.772 -6.437 -8.212 1.00 38.84 169 GLU A CA 1
ATOM 1337 C C . GLU A 1 169 ? 38.566 -5.745 -7.087 1.00 38.84 169 GLU A C 1
ATOM 1339 O O . GLU A 1 169 ? 39.717 -6.110 -6.831 1.00 38.84 169 GLU A O 1
ATOM 1344 N N . LEU A 1 170 ? 37.973 -4.778 -6.376 1.00 36.88 170 LEU A N 1
ATOM 1345 C CA . LEU A 1 170 ? 38.666 -4.011 -5.332 1.00 36.88 170 LEU A CA 1
ATOM 1346 C C . LEU A 1 170 ? 38.360 -4.473 -3.898 1.00 36.88 170 LEU A C 1
ATOM 1348 O O . LEU A 1 170 ? 39.115 -4.124 -2.991 1.00 36.88 170 LEU A O 1
ATOM 1352 N N . THR A 1 171 ? 37.334 -5.306 -3.678 1.00 42.19 171 THR A N 1
ATOM 1353 C CA . THR A 1 171 ? 37.017 -5.882 -2.349 1.00 42.19 171 THR A CA 1
ATOM 1354 C C . THR A 1 171 ? 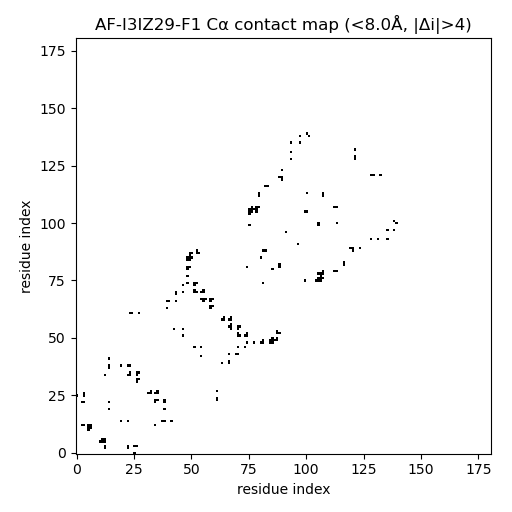37.303 -7.388 -2.213 1.00 42.19 171 THR A C 1
ATOM 1356 O O . THR A 1 171 ? 37.069 -7.964 -1.154 1.00 42.19 171 THR A O 1
ATOM 1359 N N . GLY A 1 172 ? 37.907 -8.021 -3.228 1.00 38.78 172 GLY A N 1
ATOM 1360 C CA . GLY A 1 172 ? 38.117 -9.476 -3.299 1.00 38.78 172 GLY A CA 1
ATOM 1361 C C . GLY A 1 172 ? 39.550 -10.015 -3.149 1.00 38.78 172 GLY A C 1
ATOM 1362 O O . GLY A 1 172 ? 39.794 -11.156 -3.537 1.00 38.78 172 GLY A O 1
ATOM 1363 N N . ARG A 1 173 ? 40.530 -9.280 -2.593 1.00 41.12 173 ARG A N 1
ATOM 1364 C CA . ARG A 1 173 ? 41.807 -9.902 -2.162 1.00 41.12 173 ARG A CA 1
ATOM 1365 C C . ARG A 1 173 ? 41.704 -10.415 -0.726 1.00 41.12 173 ARG A C 1
ATOM 1367 O O . ARG A 1 173 ? 42.252 -9.784 0.167 1.00 41.12 173 ARG A O 1
ATOM 1374 N N . GLN A 1 174 ? 41.052 -11.562 -0.525 1.00 39.03 174 GLN A N 1
ATOM 1375 C CA . GLN A 1 174 ? 41.409 -12.548 0.512 1.00 39.03 174 GLN A CA 1
ATOM 1376 C C . GLN A 1 174 ? 40.484 -13.776 0.457 1.00 39.03 174 GLN A C 1
ATOM 1378 O O . GLN A 1 174 ? 39.606 -13.947 1.289 1.00 39.03 174 GLN A O 1
ATOM 1383 N N . LEU A 1 175 ? 40.721 -14.682 -0.492 1.00 30.41 175 LEU A N 1
ATOM 1384 C CA . LEU A 1 175 ? 40.544 -16.116 -0.245 1.00 30.41 175 LEU A CA 1
ATOM 1385 C C . LEU A 1 175 ? 41.722 -16.847 -0.890 1.00 30.41 175 LEU A C 1
ATOM 1387 O O . LEU A 1 175 ? 41.709 -17.228 -2.059 1.00 30.41 175 LEU A O 1
ATOM 1391 N N . GLU A 1 176 ? 42.783 -16.977 -0.097 1.00 33.97 176 GLU A N 1
ATOM 1392 C CA . GLU A 1 176 ? 43.860 -17.926 -0.329 1.00 33.97 176 GLU A CA 1
ATOM 1393 C C . GLU A 1 176 ? 43.296 -19.336 -0.571 1.00 33.97 176 GLU A C 1
ATOM 1395 O O . GLU A 1 176 ? 42.433 -19.825 0.154 1.00 33.97 176 GLU A O 1
ATOM 1400 N N . GLY A 1 177 ? 43.870 -20.027 -1.556 1.00 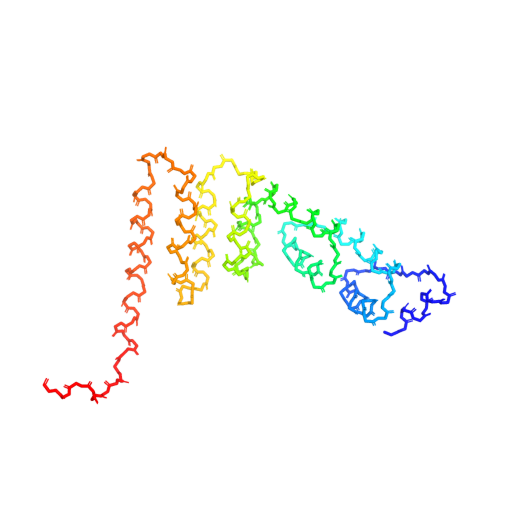35.88 177 GLY A N 1
ATOM 1401 C CA . GLY A 1 177 ? 44.136 -21.457 -1.430 1.00 35.88 177 GLY A CA 1
ATOM 1402 C C . GLY A 1 177 ? 42.946 -22.410 -1.517 1.00 35.88 177 GLY A C 1
ATOM 1403 O O . GLY A 1 177 ? 42.716 -23.185 -0.590 1.00 35.88 177 GLY A O 1
ATOM 1404 N N . ARG A 1 178 ? 42.283 -22.507 -2.676 1.00 30.75 178 ARG A N 1
ATOM 1405 C CA . ARG A 1 178 ? 41.554 -23.746 -3.004 1.00 30.75 178 ARG A CA 1
ATOM 1406 C C . ARG A 1 178 ? 41.436 -24.058 -4.496 1.00 30.75 178 ARG A C 1
ATOM 1408 O O . ARG A 1 178 ? 40.348 -24.351 -4.945 1.00 30.75 178 ARG A O 1
ATOM 1415 N N . TRP A 1 179 ? 42.545 -24.104 -5.233 1.00 31.03 179 TRP A N 1
ATOM 1416 C CA . TRP A 1 179 ? 42.644 -24.947 -6.439 1.00 31.03 179 TRP A CA 1
ATOM 1417 C C . TRP A 1 179 ? 44.071 -25.499 -6.574 1.00 31.03 179 TRP A C 1
ATOM 1419 O O . TRP A 1 179 ? 44.890 -25.004 -7.338 1.00 31.03 179 TRP A O 1
ATOM 1429 N N . ARG A 1 180 ? 44.386 -26.532 -5.775 1.00 29.42 180 ARG A N 1
ATOM 1430 C CA . ARG A 1 180 ? 45.404 -27.531 -6.135 1.00 29.42 180 ARG A CA 1
ATOM 1431 C C . ARG A 1 180 ? 44.707 -28.644 -6.916 1.00 29.42 180 ARG A C 1
ATOM 1433 O O . ARG A 1 180 ? 44.074 -29.497 -6.291 1.00 29.42 180 ARG A O 1
ATOM 1440 N N . ARG A 1 181 ? 44.880 -28.665 -8.233 1.00 32.44 181 ARG A N 1
ATOM 1441 C CA . ARG A 1 181 ? 45.483 -29.780 -8.979 1.00 32.44 181 ARG A CA 1
ATOM 1442 C C . ARG A 1 181 ? 45.599 -29.428 -10.452 1.00 32.44 181 ARG A C 1
ATOM 1444 O O . ARG A 1 181 ? 44.637 -28.831 -10.971 1.00 32.44 181 ARG A O 1
#